Protein AF-A0A8E2F655-F1 (afdb_monomer_lite)

pLDDT: mean 71.71, std 16.57, range [29.45, 93.5]

Structure (mmCIF, N/CA/C/O backbone):
data_AF-A0A8E2F655-F1
#
_entry.id   AF-A0A8E2F655-F1
#
loop_
_atom_site.group_PDB
_atom_site.id
_atom_site.type_symbol
_atom_site.label_atom_id
_atom_site.label_alt_id
_atom_site.label_comp_id
_atom_site.label_asym_id
_atom_site.label_entity_id
_atom_site.label_seq_id
_atom_site.pdbx_PDB_ins_code
_atom_site.Cartn_x
_atom_site.Cartn_y
_atom_site.Cartn_z
_atom_site.occupancy
_atom_site.B_iso_or_equiv
_atom_site.auth_seq_id
_atom_site.auth_comp_id
_atom_site.auth_asym_id
_atom_site.auth_atom_id
_atom_site.pdbx_PDB_model_num
ATOM 1 N N . MET A 1 1 ? 23.409 25.269 -100.253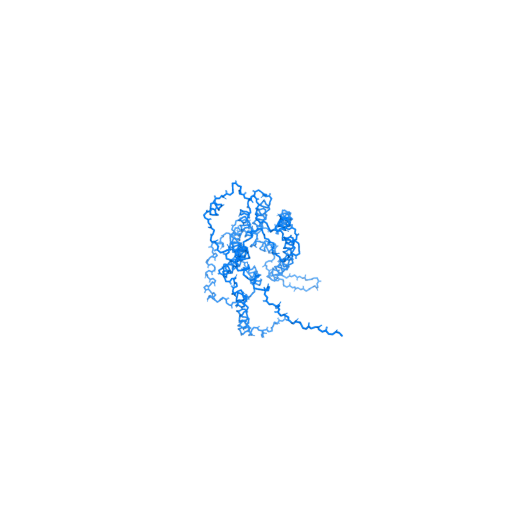 1.00 38.44 1 MET A N 1
ATOM 2 C CA . MET A 1 1 ? 24.777 24.745 -100.029 1.00 38.44 1 MET A CA 1
ATOM 3 C C . MET A 1 1 ? 24.666 23.789 -98.843 1.00 38.44 1 MET A C 1
ATOM 5 O O . MET A 1 1 ? 24.405 24.262 -97.756 1.00 38.44 1 MET A O 1
ATOM 9 N N . SER A 1 2 ? 24.339 22.515 -99.071 1.00 31.09 2 SER A N 1
ATOM 10 C CA . SER A 1 2 ? 25.247 21.378 -99.332 1.00 31.09 2 SER A CA 1
ATOM 11 C C . SER A 1 2 ? 26.011 20.882 -98.090 1.00 31.09 2 SER A C 1
ATOM 13 O O . SER A 1 2 ? 26.877 21.599 -97.607 1.00 31.09 2 SER A O 1
ATOM 15 N N . GLY A 1 3 ? 25.733 19.625 -97.695 1.00 30.03 3 GLY A N 1
ATOM 16 C CA . GLY A 1 3 ? 26.547 18.734 -96.836 1.00 30.03 3 GLY A CA 1
ATOM 17 C C . GLY A 1 3 ? 26.287 18.858 -95.326 1.00 30.03 3 GLY A C 1
ATOM 18 O O . GLY A 1 3 ? 26.209 19.966 -94.827 1.00 30.03 3 GLY A O 1
ATOM 19 N N . GLY A 1 4 ? 26.143 17.818 -94.499 1.00 29.45 4 GLY A N 1
ATOM 20 C CA . GLY A 1 4 ? 26.262 16.366 -94.647 1.00 29.45 4 GLY A CA 1
ATOM 21 C C . GLY A 1 4 ? 26.372 15.724 -93.242 1.00 29.45 4 GLY A C 1
ATOM 22 O O . GLY A 1 4 ? 27.125 16.204 -92.409 1.00 29.45 4 GLY A O 1
ATOM 23 N N . SER A 1 5 ? 25.567 14.685 -93.005 1.00 32.28 5 SER A N 1
ATOM 24 C CA . SER A 1 5 ? 25.545 13.647 -91.945 1.00 32.28 5 SER A CA 1
ATOM 25 C C . SER A 1 5 ? 26.749 13.450 -90.988 1.00 32.28 5 SER A C 1
ATOM 27 O O . SER A 1 5 ? 27.848 13.179 -91.460 1.00 32.28 5 SER A O 1
ATOM 29 N N . SER A 1 6 ? 26.483 13.298 -89.675 1.00 31.14 6 SER A N 1
ATOM 30 C CA . SER A 1 6 ? 26.754 12.036 -88.937 1.00 31.14 6 SER A CA 1
ATOM 31 C C . SER A 1 6 ? 26.013 11.940 -87.585 1.00 31.14 6 SER A C 1
ATOM 33 O O . SER A 1 6 ? 26.054 12.833 -86.745 1.00 31.14 6 SER A O 1
ATOM 35 N N . LEU A 1 7 ? 25.306 10.822 -87.396 1.00 42.97 7 LEU A N 1
ATOM 36 C CA . LEU A 1 7 ? 24.798 10.315 -86.117 1.00 42.97 7 LEU A CA 1
ATOM 37 C C . LEU A 1 7 ? 25.949 9.619 -85.368 1.00 42.97 7 LEU A C 1
ATOM 39 O O . LEU A 1 7 ? 26.691 8.866 -85.997 1.00 42.97 7 LEU A O 1
ATOM 43 N N . ASN A 1 8 ? 26.054 9.782 -84.043 1.00 31.08 8 ASN A N 1
ATOM 44 C CA . ASN A 1 8 ? 26.753 8.814 -83.187 1.00 31.08 8 ASN A CA 1
ATOM 45 C C . ASN A 1 8 ? 26.036 8.664 -81.822 1.00 31.08 8 ASN A C 1
ATOM 47 O O . ASN A 1 8 ? 25.759 9.690 -81.194 1.00 31.08 8 ASN A O 1
ATOM 51 N N . PRO A 1 9 ? 25.718 7.437 -81.356 1.00 44.25 9 PRO A N 1
ATOM 52 C CA . PRO A 1 9 ? 24.969 7.187 -80.128 1.00 44.25 9 PRO A CA 1
ATOM 53 C C . PRO A 1 9 ? 25.886 6.687 -79.002 1.00 44.25 9 PRO A C 1
ATOM 55 O O . PRO A 1 9 ? 26.467 5.619 -79.126 1.00 44.25 9 PRO A O 1
ATOM 58 N N . THR A 1 10 ? 25.980 7.389 -77.870 1.00 35.41 10 THR A N 1
ATOM 59 C CA . THR A 1 10 ? 26.566 6.820 -76.637 1.00 35.41 10 THR A CA 1
ATOM 60 C C . THR A 1 10 ? 26.021 7.533 -75.403 1.00 35.41 10 THR A C 1
ATOM 62 O O . THR A 1 10 ? 26.600 8.505 -74.921 1.00 35.41 10 THR A O 1
ATOM 65 N N . GLY A 1 11 ? 24.903 7.040 -74.882 1.00 38.06 11 GLY A N 1
ATOM 66 C CA . GLY A 1 11 ? 24.361 7.420 -73.582 1.00 38.06 11 GLY A CA 1
ATOM 67 C C . GLY A 1 11 ? 24.069 6.168 -72.771 1.00 38.06 11 GLY A C 1
ATOM 68 O O . GLY A 1 11 ? 22.908 5.867 -72.578 1.00 38.06 11 GLY A O 1
ATOM 69 N N . GLU A 1 12 ? 25.095 5.399 -72.380 1.00 37.34 12 GLU A N 1
ATOM 70 C CA . GLU A 1 12 ? 24.885 4.193 -71.548 1.00 37.34 12 GLU A CA 1
ATOM 71 C C . GLU A 1 12 ? 26.141 3.653 -70.817 1.00 37.34 12 GLU A C 1
ATOM 73 O O . GLU A 1 12 ? 26.132 2.537 -70.315 1.00 37.34 12 GLU A O 1
ATOM 78 N N . ALA A 1 13 ? 27.233 4.425 -70.693 1.00 39.12 13 ALA A N 1
ATOM 79 C CA . ALA A 1 13 ? 28.512 3.930 -70.136 1.00 39.12 13 ALA A CA 1
ATOM 80 C C . ALA A 1 13 ? 29.004 4.631 -68.845 1.00 39.12 13 ALA A C 1
ATOM 82 O O . ALA A 1 13 ? 30.177 4.503 -68.471 1.00 39.12 13 ALA A O 1
ATOM 83 N N . SER A 1 14 ? 28.141 5.383 -68.151 1.00 41.38 14 SER A N 1
ATOM 84 C CA . SER A 1 14 ? 28.496 6.061 -66.888 1.00 41.38 14 SER A CA 1
ATOM 85 C C . SER A 1 14 ? 27.831 5.484 -65.637 1.00 41.38 14 SER A C 1
ATOM 87 O O . SER A 1 14 ? 28.208 5.892 -64.554 1.00 41.38 14 SER A O 1
ATOM 89 N N . HIS A 1 15 ? 26.897 4.531 -65.746 1.00 42.81 15 HIS A N 1
ATOM 90 C CA . HIS A 1 15 ? 26.158 4.011 -64.580 1.00 42.81 15 HIS A CA 1
ATOM 91 C C . HIS A 1 15 ? 26.708 2.687 -64.007 1.00 42.81 15 HIS A C 1
ATOM 93 O O . HIS A 1 15 ? 26.297 2.260 -62.937 1.00 42.81 15 HIS A O 1
ATOM 99 N N . GLY A 1 16 ? 27.659 2.038 -64.695 1.00 39.91 16 GLY A N 1
ATOM 100 C CA . GLY A 1 16 ? 28.282 0.785 -64.235 1.00 39.91 16 GLY A CA 1
ATOM 101 C C . GLY A 1 16 ? 29.488 0.965 -63.303 1.00 39.91 16 GLY A C 1
ATOM 102 O O . GLY A 1 16 ? 29.730 0.116 -62.454 1.00 39.91 16 GLY A O 1
ATOM 103 N N . ARG A 1 17 ? 30.219 2.085 -63.412 1.00 46.81 17 ARG A N 1
ATOM 104 C CA . ARG A 1 17 ? 31.431 2.352 -62.607 1.00 46.81 17 ARG A CA 1
ATOM 105 C C . ARG A 1 17 ? 31.127 2.703 -61.148 1.00 46.81 17 ARG A C 1
ATOM 107 O O . ARG A 1 17 ? 31.926 2.400 -60.270 1.00 46.81 17 ARG A O 1
ATOM 114 N N . ASP A 1 18 ? 29.953 3.268 -60.889 1.00 48.00 18 ASP A N 1
ATOM 115 C CA . ASP A 1 18 ? 29.546 3.684 -59.543 1.00 48.00 18 ASP A CA 1
ATOM 116 C C . ASP A 1 18 ? 29.064 2.490 -58.698 1.00 48.00 18 ASP A C 1
ATOM 118 O O . ASP A 1 18 ? 29.239 2.470 -57.482 1.00 48.00 18 ASP A O 1
ATOM 122 N N . ALA A 1 19 ? 28.513 1.454 -59.343 1.00 46.00 19 ALA A N 1
ATOM 123 C CA . ALA A 1 19 ? 28.115 0.208 -58.687 1.00 46.00 19 ALA A CA 1
ATOM 124 C C . ALA A 1 19 ? 29.329 -0.663 -58.320 1.00 46.00 19 ALA A C 1
ATOM 126 O O . ALA A 1 19 ? 29.340 -1.300 -57.268 1.00 46.00 19 ALA A O 1
ATOM 127 N N . GLU A 1 20 ? 30.373 -0.657 -59.149 1.00 49.09 20 GLU A N 1
ATOM 128 C CA . GLU A 1 20 ? 31.617 -1.393 -58.899 1.00 49.09 20 GLU A CA 1
ATOM 129 C C . GLU A 1 20 ? 32.403 -0.771 -57.729 1.00 49.09 20 GLU A C 1
ATOM 131 O O . GLU A 1 20 ? 32.819 -1.489 -56.821 1.00 49.09 20 GLU A O 1
ATOM 136 N N . ALA A 1 21 ? 32.448 0.567 -57.647 1.00 50.19 21 ALA A N 1
ATOM 137 C CA . ALA A 1 21 ? 33.032 1.293 -56.515 1.00 50.19 21 ALA A CA 1
ATOM 138 C C . ALA A 1 21 ? 32.271 1.071 -55.191 1.00 50.19 21 ALA A C 1
ATOM 140 O O . ALA A 1 21 ? 32.887 0.964 -54.130 1.00 50.19 21 ALA A O 1
ATOM 141 N N . LEU A 1 22 ? 30.938 0.949 -55.235 1.00 48.41 22 LEU A N 1
ATOM 142 C CA . LEU A 1 22 ? 30.138 0.614 -54.050 1.00 48.41 22 LEU A CA 1
ATOM 143 C C . LEU A 1 22 ? 30.359 -0.834 -53.587 1.00 48.41 22 LEU A C 1
ATOM 145 O O . LEU A 1 22 ? 30.282 -1.123 -52.395 1.00 48.41 22 LEU A O 1
ATOM 149 N N . THR A 1 23 ? 30.642 -1.746 -54.519 1.00 50.25 23 THR A N 1
ATOM 150 C CA . THR A 1 23 ? 30.884 -3.162 -54.209 1.00 50.25 23 THR A CA 1
ATOM 151 C C . THR A 1 23 ? 32.270 -3.355 -53.588 1.00 50.25 23 THR A C 1
ATOM 153 O O . THR A 1 23 ? 32.410 -4.122 -52.637 1.00 50.25 23 THR A O 1
ATOM 156 N N . GLU A 1 24 ? 33.265 -2.583 -54.035 1.00 51.12 24 GLU A N 1
ATOM 157 C CA . GLU A 1 24 ? 34.612 -2.560 -53.454 1.00 51.12 24 GLU A CA 1
ATOM 158 C C . GLU A 1 24 ? 34.617 -1.975 -52.026 1.00 51.12 24 GLU A C 1
ATOM 160 O O . GLU A 1 24 ? 35.275 -2.521 -51.140 1.00 51.12 24 GLU A O 1
ATOM 165 N N . GLN A 1 25 ? 33.791 -0.954 -51.747 1.00 45.66 25 GLN A N 1
ATOM 166 C CA . GLN A 1 25 ? 33.623 -0.418 -50.385 1.00 45.66 25 GLN A CA 1
ATOM 167 C C . GLN A 1 25 ? 32.905 -1.378 -49.422 1.00 45.66 25 GLN A C 1
ATOM 169 O O . GLN A 1 25 ? 33.242 -1.428 -48.240 1.00 45.66 25 GLN A O 1
ATOM 174 N N . LEU A 1 26 ? 31.956 -2.184 -49.908 1.00 45.97 26 LEU A N 1
ATOM 175 C CA . LEU A 1 26 ? 31.239 -3.167 -49.081 1.00 45.97 26 LEU A CA 1
ATOM 176 C C . LEU A 1 26 ? 32.063 -4.433 -48.781 1.00 45.97 26 LEU A C 1
ATOM 178 O O . LEU A 1 26 ? 31.696 -5.217 -47.899 1.00 45.97 26 LEU A O 1
ATOM 182 N N . GLN A 1 27 ? 33.165 -4.656 -49.502 1.00 43.34 27 GLN A N 1
ATOM 183 C CA . GLN A 1 27 ? 34.067 -5.788 -49.275 1.00 43.34 27 GLN A CA 1
ATOM 184 C C . GLN A 1 27 ? 35.157 -5.485 -48.236 1.00 43.34 27 GLN A C 1
ATOM 186 O O . GLN A 1 27 ? 35.581 -6.409 -47.539 1.00 43.34 27 GLN A O 1
ATOM 191 N N . ASP A 1 28 ? 35.529 -4.215 -48.055 1.00 39.34 28 ASP A N 1
ATOM 192 C CA . ASP A 1 28 ? 36.491 -3.775 -47.031 1.00 39.34 28 ASP A CA 1
ATOM 193 C C . ASP A 1 28 ? 35.895 -3.820 -45.604 1.00 39.34 28 ASP A C 1
ATOM 195 O O . ASP A 1 28 ? 36.579 -4.107 -44.623 1.00 39.34 28 ASP A O 1
ATOM 199 N N . GLU A 1 29 ? 34.571 -3.676 -45.473 1.00 44.88 29 GLU A N 1
ATOM 200 C CA . GLU A 1 29 ? 33.879 -3.711 -44.173 1.00 44.88 29 GLU A CA 1
ATOM 201 C C . GLU A 1 29 ? 33.707 -5.134 -43.588 1.00 44.88 29 GLU A C 1
ATOM 203 O O . GLU A 1 29 ? 33.276 -5.300 -42.445 1.00 44.88 29 GLU A O 1
ATOM 208 N N . ARG A 1 30 ? 34.059 -6.190 -44.345 1.00 36.66 30 ARG A N 1
ATOM 209 C CA . ARG A 1 30 ? 33.925 -7.605 -43.930 1.00 36.66 30 ARG A CA 1
ATOM 210 C C . ARG A 1 30 ? 35.210 -8.264 -43.416 1.00 36.66 30 ARG A C 1
ATOM 212 O O . ARG A 1 30 ? 35.239 -9.485 -43.237 1.00 36.66 30 ARG A O 1
ATOM 219 N N . VAL A 1 31 ? 36.248 -7.489 -43.112 1.00 41.34 31 VAL A N 1
ATOM 220 C CA . VAL A 1 31 ? 37.464 -8.000 -42.463 1.00 41.34 31 VAL A CA 1
ATOM 221 C C . VAL A 1 31 ? 37.243 -8.103 -40.947 1.00 41.34 31 VAL A C 1
ATOM 223 O O . VAL A 1 31 ? 37.063 -7.106 -40.249 1.00 41.34 31 VAL A O 1
ATOM 226 N N . LEU A 1 32 ? 37.241 -9.339 -40.430 1.00 43.44 32 LEU A N 1
ATOM 227 C CA . LEU A 1 32 ? 37.241 -9.646 -38.992 1.00 43.44 32 LEU A CA 1
ATOM 228 C C . LEU A 1 32 ? 38.353 -8.851 -38.278 1.00 43.44 32 LEU A C 1
ATOM 230 O O . LEU A 1 32 ? 39.467 -8.786 -38.799 1.00 43.44 32 LEU A O 1
ATOM 234 N N . PRO A 1 33 ? 38.101 -8.254 -37.099 1.00 41.56 33 PRO A N 1
ATOM 235 C CA . PRO A 1 33 ? 39.066 -7.361 -36.472 1.00 41.56 33 PRO A CA 1
ATOM 236 C C . PRO A 1 33 ? 40.341 -8.119 -36.071 1.00 41.56 33 PRO A C 1
ATOM 238 O O . PRO A 1 33 ? 40.302 -9.024 -35.240 1.00 41.56 33 PRO A O 1
ATOM 241 N N . THR A 1 34 ? 41.466 -7.717 -36.666 1.00 40.56 34 THR A N 1
ATOM 242 C CA . THR A 1 34 ? 42.837 -8.154 -36.365 1.00 40.56 34 THR A CA 1
ATOM 243 C C . THR A 1 34 ? 43.167 -7.961 -34.881 1.00 40.56 34 THR A C 1
ATOM 245 O O . THR A 1 34 ? 42.684 -7.012 -34.257 1.00 40.56 34 THR A O 1
ATOM 248 N N . GLU A 1 35 ? 44.018 -8.836 -34.328 1.00 42.47 35 GLU A N 1
ATOM 249 C CA . GLU A 1 35 ? 44.359 -8.961 -32.895 1.00 42.47 35 GLU A CA 1
ATOM 250 C C . GLU A 1 35 ? 44.767 -7.659 -32.167 1.00 42.47 35 GLU A C 1
ATOM 252 O O . GLU A 1 35 ? 44.717 -7.574 -30.936 1.00 42.47 35 GLU A O 1
ATOM 257 N N . GLU A 1 36 ? 45.101 -6.603 -32.904 1.00 39.75 36 GLU A N 1
ATOM 258 C CA . GLU A 1 36 ? 45.361 -5.268 -32.366 1.00 39.75 36 GLU A CA 1
ATOM 259 C C . GLU A 1 36 ? 44.109 -4.634 -31.714 1.00 39.75 36 GLU A C 1
ATOM 261 O O . GLU A 1 36 ? 44.211 -3.971 -30.678 1.00 39.75 36 GLU A O 1
ATOM 266 N N . LYS A 1 37 ? 42.899 -4.917 -32.229 1.00 40.59 37 LYS A N 1
ATOM 267 C CA . LYS A 1 37 ? 41.624 -4.443 -31.643 1.00 40.59 37 LYS A CA 1
ATOM 268 C C . LYS A 1 37 ? 41.207 -5.217 -30.386 1.00 40.59 37 LYS A C 1
ATOM 270 O O . LYS A 1 37 ? 40.526 -4.652 -29.530 1.00 40.59 37 LYS A O 1
ATOM 275 N N . THR A 1 38 ? 41.644 -6.465 -30.216 1.00 38.28 38 THR A N 1
ATOM 276 C CA . THR A 1 38 ? 41.417 -7.240 -28.979 1.00 38.28 38 THR A CA 1
ATOM 277 C C . THR A 1 38 ? 42.302 -6.777 -27.827 1.00 38.28 38 THR A C 1
ATOM 279 O O . THR A 1 38 ? 41.871 -6.820 -26.675 1.00 38.28 38 THR A O 1
ATOM 282 N N . SER A 1 39 ? 43.492 -6.236 -28.110 1.00 36.44 39 SER A N 1
ATOM 283 C CA . SER A 1 39 ? 44.369 -5.700 -27.062 1.00 36.44 39 SER A CA 1
ATOM 284 C C . SER A 1 39 ? 43.921 -4.323 -26.543 1.00 36.44 39 SER A C 1
ATOM 286 O O . SER A 1 39 ? 44.263 -3.945 -25.422 1.00 36.44 39 SER A O 1
ATOM 288 N N . ALA A 1 40 ? 43.100 -3.593 -27.309 1.00 38.19 40 ALA A N 1
ATOM 289 C CA . ALA A 1 40 ? 42.445 -2.358 -26.867 1.00 38.19 40 ALA A CA 1
ATOM 290 C C . ALA A 1 40 ? 41.236 -2.607 -25.939 1.00 38.19 40 ALA A C 1
ATOM 292 O O . ALA A 1 40 ? 40.875 -1.732 -25.154 1.00 38.19 40 ALA A O 1
ATOM 293 N N . LEU A 1 41 ? 40.646 -3.809 -25.978 1.00 42.47 41 LEU A N 1
ATOM 294 C CA . LEU A 1 41 ? 39.514 -4.213 -25.130 1.00 42.47 41 LEU A CA 1
ATOM 295 C C . LEU A 1 41 ? 39.919 -4.617 -23.702 1.00 42.47 41 LEU A C 1
ATOM 297 O O . LEU A 1 41 ? 39.053 -4.773 -22.846 1.00 42.47 41 LEU A O 1
ATOM 301 N N . HIS A 1 42 ? 41.221 -4.751 -23.428 1.00 42.12 42 HIS A N 1
ATOM 302 C CA . HIS A 1 42 ? 41.759 -5.120 -22.113 1.00 42.12 42 HIS A CA 1
ATOM 303 C C . HIS A 1 42 ? 42.355 -3.939 -21.329 1.00 42.12 42 HIS A C 1
ATOM 305 O O . HIS A 1 42 ? 43.019 -4.137 -20.312 1.00 42.12 42 HIS A O 1
ATOM 311 N N . LYS A 1 43 ? 42.104 -2.696 -21.759 1.00 39.59 43 LYS A N 1
ATOM 312 C CA . LYS A 1 43 ? 42.277 -1.533 -20.883 1.00 39.59 43 LYS A CA 1
ATOM 313 C C . LYS A 1 43 ? 40.993 -1.334 -20.092 1.00 39.59 43 LYS A C 1
ATOM 315 O O . LYS A 1 43 ? 40.080 -0.647 -20.540 1.00 39.59 43 LYS A O 1
ATOM 320 N N . VAL A 1 44 ? 40.937 -1.937 -18.905 1.00 47.31 44 VAL A N 1
ATOM 321 C CA . VAL A 1 44 ? 40.037 -1.458 -17.851 1.00 47.31 44 VAL A CA 1
ATOM 322 C C . VAL A 1 44 ? 40.431 0.001 -17.603 1.00 47.31 44 VAL A C 1
ATOM 324 O O . VAL A 1 44 ? 41.590 0.247 -17.272 1.00 47.31 44 VAL A O 1
ATOM 327 N N . PRO A 1 45 ? 39.550 0.986 -17.835 1.00 39.81 45 PRO A N 1
ATOM 328 C CA . PRO A 1 45 ? 39.890 2.361 -17.525 1.00 39.81 45 PRO A CA 1
ATOM 329 C C . PRO A 1 45 ? 40.111 2.469 -16.012 1.00 39.81 45 PRO A C 1
ATOM 331 O O . PRO A 1 45 ? 39.215 2.157 -15.230 1.00 39.81 45 PRO A O 1
ATOM 334 N N . ASP A 1 46 ? 41.298 2.931 -15.604 1.00 44.44 46 ASP A N 1
ATOM 335 C CA . ASP A 1 46 ? 41.701 3.155 -14.200 1.00 44.44 46 ASP A CA 1
ATOM 336 C C . ASP A 1 46 ? 40.863 4.234 -13.482 1.00 44.44 46 ASP A C 1
ATOM 338 O O . ASP A 1 46 ? 41.089 4.589 -12.325 1.00 44.44 46 ASP A O 1
ATOM 342 N N . THR A 1 47 ? 39.842 4.750 -14.155 1.00 42.84 47 THR A N 1
ATOM 343 C CA . THR A 1 47 ? 38.766 5.534 -13.580 1.00 42.84 47 THR A CA 1
ATOM 344 C C . THR A 1 47 ? 37.462 4.783 -13.799 1.00 42.84 47 THR A C 1
ATOM 346 O O . THR A 1 47 ? 36.924 4.734 -14.903 1.00 42.84 47 THR A O 1
ATOM 349 N N . ILE A 1 48 ? 36.904 4.236 -12.714 1.00 38.47 48 ILE A N 1
ATOM 350 C CA . ILE A 1 48 ? 35.469 3.940 -12.653 1.00 38.47 48 ILE A CA 1
ATOM 351 C C . ILE A 1 48 ? 34.771 5.217 -13.142 1.00 38.47 48 ILE A C 1
ATOM 353 O O . ILE A 1 48 ? 34.980 6.263 -12.511 1.00 38.47 48 ILE A O 1
ATOM 357 N N . PRO A 1 49 ? 34.008 5.202 -14.253 1.00 38.88 49 PRO A N 1
ATOM 358 C CA . PRO A 1 49 ? 33.304 6.395 -14.679 1.00 38.88 49 PRO A CA 1
ATOM 359 C C . PRO A 1 49 ? 32.380 6.786 -13.528 1.00 38.88 49 PRO A C 1
ATOM 361 O O . PRO A 1 49 ? 31.439 6.072 -13.190 1.00 38.88 49 PRO A O 1
ATOM 364 N N . LYS A 1 50 ? 32.676 7.920 -12.885 1.00 44.84 50 LYS A N 1
ATOM 365 C CA . LYS A 1 50 ? 31.894 8.484 -11.772 1.00 44.84 50 LYS A CA 1
ATOM 366 C C . LYS A 1 50 ? 30.509 8.971 -12.225 1.00 44.84 50 LYS A C 1
ATOM 368 O O . LYS A 1 50 ? 29.819 9.660 -11.481 1.00 44.84 50 LYS A O 1
ATOM 373 N N . THR A 1 51 ? 30.106 8.641 -13.445 1.00 48.06 51 THR A N 1
ATOM 374 C CA . THR A 1 51 ? 28.919 9.153 -14.106 1.00 48.06 51 THR A CA 1
ATOM 375 C C . THR A 1 51 ? 28.335 8.013 -14.927 1.00 48.06 51 THR A C 1
ATOM 377 O O . THR A 1 51 ? 28.988 7.478 -15.821 1.00 48.06 51 THR A O 1
ATOM 380 N N . PHE A 1 52 ? 27.117 7.605 -14.572 1.00 51.00 52 PHE A N 1
ATOM 381 C CA . PHE A 1 52 ? 26.313 6.690 -15.375 1.00 51.00 52 PHE A CA 1
ATOM 382 C C . PHE A 1 52 ? 26.198 7.244 -16.807 1.00 51.00 52 PHE A C 1
ATOM 384 O O . PHE A 1 52 ? 26.156 8.468 -16.957 1.00 51.00 52 PHE A O 1
ATOM 391 N N . PRO A 1 53 ? 26.166 6.398 -17.853 1.00 52.19 53 PRO A N 1
ATOM 392 C CA . PRO A 1 53 ? 25.980 6.867 -19.221 1.00 52.19 53 PRO A CA 1
ATOM 393 C C . PRO A 1 53 ? 24.574 7.465 -19.350 1.00 52.19 53 PRO A C 1
ATOM 395 O O . PRO A 1 53 ? 23.584 6.761 -19.535 1.00 52.19 53 PRO A O 1
ATOM 398 N N . LEU A 1 54 ? 24.494 8.779 -19.172 1.00 60.47 54 LEU A N 1
ATOM 399 C CA . LEU A 1 54 ? 23.287 9.571 -19.358 1.00 60.47 54 LEU A CA 1
ATOM 400 C C . LEU A 1 54 ? 22.980 9.657 -20.859 1.00 60.47 54 LEU A C 1
ATOM 402 O O . LEU A 1 54 ? 23.889 9.579 -21.687 1.00 60.47 54 LEU A O 1
ATOM 406 N N . LEU A 1 55 ? 21.697 9.798 -21.204 1.00 57.97 55 LEU A N 1
ATOM 407 C CA . LEU A 1 55 ? 21.238 9.916 -22.591 1.00 57.97 55 LEU A CA 1
ATOM 408 C C . LEU A 1 55 ? 22.029 11.013 -23.326 1.00 57.97 55 LEU A C 1
ATOM 410 O O . LEU A 1 55 ? 22.123 12.147 -22.850 1.00 57.97 55 LEU A O 1
ATOM 414 N N . ALA A 1 56 ? 22.615 10.672 -24.478 1.00 55.12 56 ALA A N 1
ATOM 415 C CA . ALA A 1 56 ? 23.401 11.609 -25.275 1.00 55.12 56 ALA A CA 1
ATOM 416 C C . ALA A 1 56 ? 22.505 12.769 -25.753 1.00 55.12 56 ALA A C 1
ATOM 418 O O . ALA A 1 56 ? 21.508 12.546 -26.432 1.00 55.12 56 ALA A O 1
ATOM 419 N N . GLY A 1 57 ? 22.843 14.007 -25.372 1.00 59.84 57 GLY A N 1
ATOM 420 C CA . GLY A 1 57 ? 22.033 15.201 -25.662 1.00 59.84 57 GLY A CA 1
ATOM 421 C C . GLY A 1 57 ? 20.914 15.502 -24.651 1.00 59.84 57 GLY A C 1
ATOM 422 O O . GLY A 1 57 ? 20.140 16.433 -24.871 1.00 59.84 57 GLY A O 1
ATOM 423 N N . GLY A 1 58 ? 20.814 14.729 -23.564 1.00 60.00 58 GLY A N 1
ATOM 424 C CA . GLY A 1 58 ? 19.944 15.016 -22.421 1.00 60.00 58 GLY A CA 1
ATOM 425 C C . GLY A 1 58 ? 20.519 16.075 -21.471 1.00 60.00 58 GLY A C 1
ATOM 426 O O . GLY A 1 58 ? 21.637 16.559 -21.642 1.00 60.00 58 GLY A O 1
ATOM 427 N N . ASP A 1 59 ? 19.765 16.412 -20.429 1.00 64.12 59 ASP A N 1
ATOM 428 C CA . ASP A 1 59 ? 20.100 17.460 -19.446 1.00 64.12 59 ASP A CA 1
ATOM 429 C C . ASP A 1 59 ? 21.230 17.097 -18.459 1.00 64.12 59 ASP A C 1
ATOM 431 O O . ASP A 1 59 ? 21.600 17.899 -17.603 1.00 64.12 59 ASP A O 1
ATOM 435 N N . GLY A 1 60 ? 21.769 15.878 -18.538 1.00 63.50 60 GLY A N 1
ATOM 436 C CA . GLY A 1 60 ? 22.768 15.367 -17.598 1.00 63.50 60 GLY A CA 1
ATOM 437 C C . GLY A 1 60 ? 22.209 14.955 -16.224 1.00 63.50 60 GLY A C 1
ATOM 438 O O . GLY A 1 60 ? 22.963 14.465 -15.385 1.00 63.50 60 GLY A O 1
ATOM 439 N N . ALA A 1 61 ? 20.900 15.097 -15.994 1.00 63.00 61 ALA A N 1
ATOM 440 C CA . ALA A 1 61 ? 20.183 14.681 -14.782 1.00 63.00 61 ALA A CA 1
ATOM 441 C C . ALA A 1 61 ? 19.222 13.497 -15.032 1.00 63.00 61 ALA A C 1
ATOM 443 O O . ALA A 1 61 ? 18.507 13.054 -14.125 1.00 63.00 61 ALA A O 1
ATOM 444 N N . GLY A 1 62 ? 19.237 12.959 -16.255 1.00 67.88 62 GLY A N 1
ATOM 445 C CA . GLY A 1 62 ? 18.507 11.765 -16.680 1.00 67.88 62 GLY A CA 1
ATOM 446 C C . GLY A 1 62 ? 17.256 12.052 -17.509 1.00 67.88 62 GLY A C 1
ATOM 447 O O . GLY A 1 62 ? 16.563 11.094 -17.865 1.00 67.88 62 GLY A O 1
ATOM 448 N N . ALA A 1 63 ? 16.983 13.320 -17.842 1.00 73.31 63 ALA A N 1
ATOM 449 C CA . ALA A 1 63 ? 15.938 13.667 -18.793 1.00 73.31 63 ALA A CA 1
ATOM 450 C C . ALA A 1 63 ? 16.434 13.476 -20.241 1.00 73.31 63 ALA A C 1
ATOM 452 O O . ALA A 1 63 ? 17.590 13.793 -20.553 1.00 73.31 63 ALA A O 1
ATOM 453 N N . PRO A 1 64 ? 15.572 12.969 -21.138 1.00 72.75 64 PRO A N 1
ATOM 454 C CA . PRO A 1 64 ? 15.884 12.866 -22.557 1.00 72.75 64 PRO A CA 1
ATOM 455 C C . PRO A 1 64 ? 16.000 14.256 -23.213 1.00 72.75 64 PRO A C 1
ATOM 457 O O . PRO A 1 64 ? 15.518 15.249 -22.653 1.00 72.75 64 PRO A O 1
ATOM 460 N N . PRO A 1 65 ? 16.598 14.353 -24.416 1.00 73.50 65 PRO A N 1
ATOM 461 C CA . PRO A 1 65 ? 16.640 15.600 -25.172 1.00 73.50 65 PRO A CA 1
ATOM 462 C C . PRO A 1 65 ? 15.234 16.193 -25.364 1.00 73.50 65 PRO A C 1
ATOM 464 O O . PRO A 1 65 ? 14.258 15.484 -25.624 1.00 73.50 65 PRO A O 1
ATOM 467 N N . SER A 1 66 ? 15.111 17.515 -25.246 1.00 68.00 66 SER A N 1
ATOM 468 C CA . SER A 1 66 ? 13.814 18.192 -25.365 1.00 68.00 66 SER A CA 1
ATOM 469 C C . SER A 1 66 ? 13.159 17.925 -26.725 1.00 68.00 66 SER A C 1
ATOM 471 O O . SER A 1 66 ? 13.771 18.128 -27.768 1.00 68.00 66 SER A O 1
ATOM 473 N N . GLY A 1 67 ? 11.893 17.498 -26.712 1.00 69.06 67 GLY A N 1
ATOM 474 C CA . GLY A 1 67 ? 11.117 17.220 -27.927 1.00 69.06 67 GLY A CA 1
ATOM 475 C C . GLY A 1 67 ? 11.178 15.773 -28.425 1.00 69.06 67 GLY A C 1
ATOM 476 O O . GLY A 1 67 ? 10.467 15.446 -29.375 1.00 69.06 67 GLY A O 1
ATOM 477 N N . THR A 1 68 ? 11.948 14.887 -27.784 1.00 72.06 68 THR A N 1
ATOM 478 C CA . THR A 1 68 ? 11.954 13.456 -28.123 1.00 72.06 68 THR A CA 1
ATOM 479 C C . THR A 1 68 ? 10.858 12.689 -27.364 1.00 72.06 68 THR A C 1
ATOM 481 O O . THR A 1 68 ? 10.345 13.117 -26.322 1.00 72.06 68 THR A O 1
ATOM 484 N N . GLN A 1 69 ? 10.459 11.533 -27.907 1.00 70.81 69 GLN A N 1
ATOM 485 C CA . GLN A 1 69 ? 9.566 10.576 -27.232 1.00 70.81 69 GLN A CA 1
ATOM 486 C C . GLN A 1 69 ? 10.337 9.488 -26.479 1.00 70.81 69 GLN A C 1
ATOM 488 O O . GLN A 1 69 ? 9.780 8.444 -26.149 1.00 70.81 69 GLN A O 1
ATOM 493 N N . GLU A 1 70 ? 11.616 9.730 -26.200 1.00 69.25 70 GLU A N 1
ATOM 494 C CA . GLU A 1 70 ? 12.421 8.816 -25.404 1.00 69.25 70 GLU A CA 1
ATOM 495 C C . GLU A 1 70 ? 11.950 8.818 -23.945 1.00 69.25 70 GLU A C 1
ATOM 497 O O . GLU A 1 70 ? 11.446 9.814 -23.412 1.00 69.25 70 GLU A O 1
ATOM 502 N N . THR A 1 71 ? 12.088 7.666 -23.300 1.00 69.50 71 THR A N 1
ATOM 503 C CA . THR A 1 71 ? 11.759 7.496 -21.885 1.00 69.50 71 THR A CA 1
ATOM 504 C C . THR A 1 71 ? 12.928 7.990 -21.040 1.00 69.50 71 THR A C 1
ATOM 506 O O . THR A 1 71 ? 14.082 7.712 -21.362 1.00 69.50 71 THR A O 1
ATOM 509 N N . ALA A 1 72 ? 12.640 8.683 -19.934 1.00 66.56 72 ALA A N 1
ATOM 510 C CA . ALA A 1 72 ? 13.663 9.017 -18.948 1.00 66.56 72 ALA A CA 1
ATOM 511 C C . ALA A 1 72 ? 14.351 7.731 -18.455 1.00 66.56 72 ALA A C 1
ATOM 513 O O . ALA A 1 72 ? 13.686 6.733 -18.155 1.00 66.56 72 ALA A O 1
ATOM 514 N N . GLY A 1 73 ? 15.683 7.738 -18.406 1.00 64.06 73 GLY A N 1
ATOM 515 C CA . GLY A 1 73 ? 16.455 6.553 -18.047 1.00 64.06 73 GLY A CA 1
ATOM 516 C C . GLY A 1 73 ? 17.949 6.828 -17.985 1.00 64.06 73 GLY A C 1
ATOM 517 O O . GLY A 1 73 ? 18.557 7.207 -18.977 1.00 64.06 73 GLY A O 1
ATOM 518 N N . ALA A 1 74 ? 18.560 6.585 -16.824 1.00 60.03 74 ALA A N 1
ATOM 519 C CA . ALA A 1 74 ? 20.003 6.769 -16.623 1.00 60.03 74 ALA A CA 1
ATOM 520 C C . ALA A 1 74 ? 20.824 5.471 -16.767 1.00 60.03 74 ALA A C 1
ATOM 522 O O . ALA A 1 74 ? 22.049 5.507 -16.783 1.00 60.03 74 ALA A O 1
ATOM 523 N N . LEU A 1 75 ? 20.162 4.308 -16.826 1.00 64.12 75 LEU A N 1
ATOM 524 C CA . LEU A 1 75 ? 20.824 2.995 -16.792 1.00 64.12 75 LEU A CA 1
ATOM 525 C C . LEU A 1 75 ? 21.057 2.370 -18.174 1.00 64.12 75 LEU A C 1
ATOM 527 O O . LEU A 1 75 ? 21.824 1.416 -18.268 1.00 64.12 75 LEU A O 1
ATOM 531 N N . GLY A 1 76 ? 20.384 2.840 -19.231 1.00 66.38 76 GLY A N 1
ATOM 532 C CA . GLY A 1 76 ? 20.554 2.321 -20.599 1.00 66.38 76 GLY A CA 1
ATOM 533 C C . GLY A 1 76 ? 20.229 0.827 -20.793 1.00 66.38 76 GLY A C 1
ATOM 534 O O . GLY A 1 76 ? 20.564 0.255 -21.821 1.00 66.38 76 GLY A O 1
ATOM 535 N N . LYS A 1 77 ? 19.589 0.166 -19.815 1.00 69.44 77 LYS A N 1
ATOM 536 C CA . LYS A 1 77 ? 19.318 -1.289 -19.810 1.00 69.44 77 LYS A CA 1
ATOM 537 C C . LYS A 1 77 ? 18.029 -1.707 -20.539 1.00 69.44 77 LYS A C 1
ATOM 539 O O . LYS A 1 77 ? 17.700 -2.889 -20.559 1.00 69.44 77 LYS A O 1
ATOM 544 N N . GLY A 1 78 ? 17.307 -0.757 -21.130 1.00 73.94 78 GLY A N 1
ATOM 545 C CA . GLY A 1 78 ? 16.058 -1.007 -21.853 1.00 73.94 78 GLY A CA 1
ATOM 546 C C . GLY A 1 78 ? 14.838 -1.272 -20.958 1.00 73.94 78 GLY A C 1
ATOM 547 O O . GLY A 1 78 ? 14.935 -1.402 -19.735 1.00 73.94 78 GLY A O 1
ATOM 548 N N . LEU A 1 79 ? 13.662 -1.341 -21.593 1.00 76.00 79 LEU A N 1
ATOM 549 C CA . LEU A 1 79 ? 12.361 -1.426 -20.916 1.00 76.00 79 LEU A CA 1
ATOM 550 C C . LEU A 1 79 ? 12.144 -2.765 -20.198 1.00 76.00 79 LEU A C 1
ATOM 552 O O . LEU A 1 79 ? 11.602 -2.786 -19.098 1.00 76.00 79 LEU A O 1
ATOM 556 N N . GLN A 1 80 ? 12.590 -3.877 -20.789 1.00 75.81 80 GLN A N 1
ATOM 557 C CA . GLN A 1 80 ? 12.390 -5.213 -20.218 1.00 75.81 80 GLN A CA 1
ATOM 558 C C . GLN A 1 80 ? 13.105 -5.368 -18.867 1.00 75.81 80 GLN A C 1
ATOM 560 O O . GLN A 1 80 ? 12.515 -5.855 -17.903 1.00 75.81 80 GLN A O 1
ATOM 565 N N . PHE A 1 81 ? 14.351 -4.893 -18.775 1.00 77.50 81 PHE A N 1
ATOM 566 C CA . PHE A 1 81 ? 15.118 -4.894 -17.530 1.00 77.50 81 PHE A CA 1
ATOM 567 C C . PHE A 1 81 ? 14.497 -3.956 -16.489 1.00 77.50 81 PHE A C 1
ATOM 569 O O . PHE A 1 81 ? 14.321 -4.352 -15.339 1.00 77.50 81 PHE A O 1
ATOM 576 N N . ALA A 1 82 ? 14.107 -2.740 -16.888 1.00 78.50 82 ALA A N 1
ATOM 577 C CA . ALA A 1 82 ? 13.442 -1.793 -15.991 1.00 78.50 82 ALA A CA 1
ATOM 578 C C . ALA A 1 82 ? 12.129 -2.365 -15.425 1.00 78.50 82 ALA A C 1
ATOM 580 O O . ALA A 1 82 ? 11.898 -2.303 -14.218 1.00 78.50 82 ALA A O 1
ATOM 581 N N . ASN A 1 83 ? 11.309 -2.997 -16.271 1.00 82.38 83 ASN A N 1
ATOM 582 C CA . ASN A 1 83 ? 10.060 -3.633 -15.859 1.00 82.38 83 ASN A CA 1
ATOM 583 C C . ASN A 1 83 ? 10.301 -4.812 -14.901 1.00 82.38 83 ASN A C 1
ATOM 585 O O . ASN A 1 83 ? 9.630 -4.915 -13.875 1.00 82.38 83 ASN A O 1
ATOM 589 N N . ALA A 1 84 ? 11.294 -5.664 -15.180 1.00 82.75 84 ALA A N 1
ATOM 590 C CA . ALA A 1 84 ? 11.665 -6.760 -14.285 1.00 82.75 84 ALA A CA 1
ATOM 591 C C . ALA A 1 84 ? 12.075 -6.251 -12.891 1.00 82.75 84 ALA A C 1
ATOM 593 O O . ALA A 1 84 ? 11.655 -6.813 -11.879 1.00 82.75 84 ALA A O 1
ATOM 594 N N . PHE A 1 85 ? 12.840 -5.155 -12.826 1.00 81.56 85 PHE A N 1
ATOM 595 C CA . PHE A 1 85 ? 13.210 -4.515 -11.561 1.00 81.56 85 PHE A CA 1
ATOM 596 C C . PHE A 1 85 ? 11.998 -3.946 -10.821 1.00 81.56 85 PHE A C 1
ATOM 598 O O . PHE A 1 85 ? 11.867 -4.176 -9.621 1.00 81.56 85 PHE A O 1
ATOM 605 N N . VAL A 1 86 ? 11.082 -3.264 -11.516 1.00 81.12 86 VAL A N 1
ATOM 606 C CA . VAL A 1 86 ? 9.836 -2.762 -10.909 1.00 81.12 86 VAL A CA 1
ATOM 607 C C . VAL A 1 86 ? 9.013 -3.910 -10.321 1.00 81.12 86 VAL A C 1
ATOM 609 O O . VAL A 1 86 ? 8.563 -3.813 -9.182 1.00 81.12 86 VAL A O 1
ATOM 612 N N . LEU A 1 87 ? 8.858 -5.019 -11.049 1.00 85.56 87 LEU A N 1
ATOM 613 C CA . LEU A 1 87 ? 8.112 -6.191 -10.581 1.00 85.56 87 LEU A CA 1
ATOM 614 C C . LEU A 1 87 ? 8.796 -6.894 -9.402 1.00 85.56 87 LEU A C 1
ATOM 616 O O . LEU A 1 87 ? 8.120 -7.295 -8.451 1.00 85.56 87 LEU A O 1
ATOM 620 N N . LEU A 1 88 ? 10.127 -6.998 -9.422 1.00 84.12 88 LEU A N 1
ATOM 621 C CA . LEU A 1 88 ? 10.908 -7.524 -8.303 1.00 84.12 88 LEU A CA 1
ATOM 622 C C . LEU A 1 88 ? 10.741 -6.651 -7.052 1.00 84.12 88 LEU A C 1
ATOM 624 O O . LEU A 1 88 ? 10.482 -7.165 -5.962 1.00 84.12 88 LEU A O 1
ATOM 628 N N . PHE A 1 89 ? 10.843 -5.330 -7.198 1.00 78.88 89 PHE A N 1
ATOM 629 C CA . PHE A 1 89 ? 10.633 -4.410 -6.085 1.00 78.88 89 PHE A CA 1
ATOM 630 C C . PHE A 1 89 ? 9.192 -4.461 -5.575 1.00 78.88 89 PHE A C 1
ATOM 632 O O . PHE A 1 89 ? 8.972 -4.505 -4.365 1.00 78.88 89 PHE A O 1
ATOM 639 N N . GLN A 1 90 ? 8.212 -4.543 -6.472 1.00 82.62 90 GLN A N 1
ATOM 640 C CA . GLN A 1 90 ? 6.807 -4.695 -6.112 1.00 82.62 90 GLN A CA 1
ATOM 641 C C . GLN A 1 90 ? 6.557 -5.990 -5.324 1.00 82.62 90 GLN A C 1
ATOM 643 O O . GLN A 1 90 ? 5.830 -5.961 -4.328 1.00 82.62 90 GLN A O 1
ATOM 648 N N . PHE A 1 91 ? 7.185 -7.105 -5.715 1.00 84.88 91 PHE A N 1
ATOM 649 C CA . PHE A 1 91 ? 7.136 -8.361 -4.964 1.00 84.88 91 PHE A CA 1
ATOM 650 C C . PHE A 1 91 ? 7.649 -8.167 -3.533 1.00 84.88 91 PHE A C 1
ATOM 652 O O . PHE A 1 91 ? 6.935 -8.462 -2.573 1.00 84.88 91 PHE A O 1
ATOM 659 N N . LEU A 1 92 ? 8.844 -7.595 -3.378 1.00 81.19 92 LEU A N 1
ATOM 660 C CA . LEU A 1 92 ? 9.466 -7.381 -2.071 1.00 81.19 92 LEU A CA 1
ATOM 661 C C . LEU A 1 92 ? 8.633 -6.430 -1.187 1.00 81.19 92 LEU A C 1
ATOM 663 O O . LEU A 1 92 ? 8.365 -6.754 -0.028 1.00 81.19 92 LEU A O 1
ATOM 667 N N . VAL A 1 93 ? 8.119 -5.323 -1.740 1.00 78.75 93 VAL A N 1
ATOM 668 C CA . VAL A 1 93 ? 7.223 -4.381 -1.030 1.00 78.75 93 VAL A CA 1
ATOM 669 C C . VAL A 1 93 ? 5.901 -5.026 -0.615 1.00 78.75 93 VAL A C 1
ATOM 671 O O . VAL A 1 93 ? 5.271 -4.544 0.321 1.00 78.75 93 VAL A O 1
ATOM 674 N N . CYS A 1 94 ? 5.450 -6.090 -1.278 1.00 83.94 94 CYS A N 1
ATOM 675 C CA . CYS A 1 94 ? 4.222 -6.797 -0.909 1.00 83.94 94 CYS A CA 1
ATOM 676 C C . CYS A 1 94 ? 4.453 -7.936 0.103 1.00 83.94 94 CYS A C 1
ATOM 678 O O . CYS A 1 94 ? 3.504 -8.345 0.768 1.00 83.94 94 CYS A O 1
ATOM 680 N N . VAL A 1 95 ? 5.695 -8.407 0.280 1.00 84.81 95 VAL A N 1
ATOM 681 C CA . VAL A 1 95 ? 6.056 -9.423 1.292 1.00 84.81 95 VAL A CA 1
ATOM 682 C C . VAL A 1 95 ? 6.357 -8.794 2.656 1.00 84.81 95 VAL A C 1
ATOM 684 O O . VAL A 1 95 ? 5.850 -9.257 3.679 1.00 84.81 95 VAL A O 1
ATOM 687 N N . VAL A 1 96 ? 7.135 -7.708 2.686 1.00 84.31 96 VAL A N 1
ATOM 688 C CA . VAL A 1 96 ? 7.515 -7.005 3.929 1.00 84.31 96 VAL A CA 1
ATOM 689 C C . VAL A 1 96 ? 6.315 -6.553 4.794 1.00 84.31 96 VAL A C 1
ATOM 691 O O . VAL A 1 96 ? 6.430 -6.616 6.021 1.00 84.31 96 VAL A O 1
ATOM 694 N N . PRO A 1 97 ? 5.142 -6.170 4.243 1.00 87.38 97 PRO A N 1
ATOM 695 C CA . PRO A 1 97 ? 3.938 -5.890 5.013 1.00 87.38 97 PRO A CA 1
ATOM 696 C C . PRO A 1 97 ? 3.554 -6.952 6.028 1.00 87.38 97 PRO A C 1
ATOM 698 O O . PRO A 1 97 ? 3.042 -6.585 7.079 1.00 87.38 97 PRO A O 1
ATOM 701 N N . ILE A 1 98 ? 3.831 -8.238 5.777 1.00 85.38 98 ILE A N 1
ATOM 702 C CA . ILE A 1 98 ? 3.555 -9.315 6.747 1.00 85.38 98 ILE A CA 1
ATOM 703 C C . ILE A 1 98 ? 4.279 -9.034 8.060 1.00 85.38 98 ILE A C 1
ATOM 705 O O . ILE A 1 98 ? 3.680 -9.097 9.134 1.00 85.38 98 ILE A O 1
ATOM 709 N N . PHE A 1 99 ? 5.551 -8.652 7.966 1.00 85.44 99 PHE A N 1
ATOM 710 C CA . PHE A 1 99 ? 6.335 -8.263 9.126 1.00 85.44 99 PHE A CA 1
ATOM 711 C C . PHE A 1 99 ? 5.828 -6.954 9.741 1.00 85.44 99 PHE A C 1
ATOM 713 O O . PHE A 1 99 ? 5.719 -6.863 10.959 1.00 85.44 99 PHE A O 1
ATOM 720 N N . GLY A 1 100 ? 5.472 -5.957 8.926 1.00 85.56 100 GLY A N 1
ATOM 721 C CA . GLY A 1 100 ? 4.964 -4.673 9.418 1.00 85.56 100 GLY A CA 1
ATOM 722 C C . GLY A 1 100 ? 3.632 -4.768 10.161 1.00 85.56 100 GLY A C 1
ATOM 723 O O . GLY A 1 100 ? 3.470 -4.129 11.202 1.00 85.56 100 GLY A O 1
ATOM 724 N N . GLY A 1 101 ? 2.701 -5.580 9.662 1.00 86.19 101 GLY A N 1
ATOM 725 C CA . GLY A 1 101 ? 1.433 -5.877 10.326 1.00 86.19 101 GLY A CA 1
ATOM 726 C C . GLY A 1 101 ? 1.651 -6.674 11.609 1.00 86.19 101 GLY A C 1
ATOM 727 O O . GLY A 1 101 ? 1.166 -6.280 12.665 1.00 86.19 101 GLY A O 1
ATOM 728 N N . TRP A 1 102 ? 2.481 -7.722 11.551 1.00 85.88 102 TRP A N 1
ATOM 729 C CA . TRP A 1 102 ? 2.865 -8.490 12.739 1.00 85.88 102 TRP A CA 1
ATOM 730 C C . TRP A 1 102 ? 3.513 -7.614 13.818 1.00 85.88 102 TRP A C 1
ATOM 732 O O . TRP A 1 102 ? 3.166 -7.722 14.989 1.00 85.88 102 TRP A O 1
ATOM 742 N N . LEU A 1 103 ? 4.433 -6.723 13.449 1.00 85.50 103 LEU A N 1
ATOM 743 C CA . LEU A 1 103 ? 5.142 -5.859 14.393 1.00 85.50 103 LEU A CA 1
ATOM 744 C C . LEU A 1 103 ? 4.196 -4.868 15.094 1.00 85.50 103 LEU A C 1
ATOM 746 O O . LEU A 1 103 ? 4.368 -4.583 16.287 1.00 85.50 103 LEU A O 1
ATOM 750 N N . ALA A 1 104 ? 3.202 -4.355 14.366 1.00 86.25 104 ALA A N 1
ATOM 751 C CA . ALA A 1 104 ? 2.183 -3.470 14.917 1.00 86.25 104 ALA A CA 1
ATOM 752 C C . ALA A 1 104 ? 1.266 -4.211 15.892 1.00 86.25 104 ALA A C 1
ATOM 754 O O . ALA A 1 104 ? 1.105 -3.751 17.022 1.00 86.25 104 ALA A O 1
ATOM 755 N N . ASP A 1 105 ? 0.764 -5.373 15.486 1.00 84.69 105 ASP A N 1
ATOM 756 C CA . ASP A 1 105 ? -0.182 -6.176 16.263 1.00 84.69 105 ASP A CA 1
ATOM 757 C C . ASP A 1 105 ? 0.486 -6.828 17.492 1.00 84.69 105 ASP A C 1
ATOM 759 O O . ASP A 1 105 ? -0.123 -6.960 18.553 1.00 84.69 105 ASP A O 1
ATOM 763 N N . ALA A 1 106 ? 1.768 -7.205 17.390 1.00 80.75 106 ALA A N 1
ATOM 764 C CA . ALA A 1 106 ? 2.471 -7.951 18.435 1.00 80.75 106 ALA A CA 1
ATOM 765 C C . ALA A 1 106 ? 3.132 -7.079 19.511 1.00 80.75 106 ALA A C 1
ATOM 767 O O . ALA A 1 106 ? 3.257 -7.528 20.653 1.00 80.75 106 ALA A O 1
ATOM 768 N N . ARG A 1 107 ? 3.682 -5.905 19.151 1.00 81.38 107 ARG A N 1
ATOM 769 C CA . ARG A 1 107 ? 4.639 -5.197 20.033 1.00 81.38 107 ARG A CA 1
ATOM 770 C C . ARG A 1 107 ? 4.512 -3.680 20.096 1.00 81.38 107 ARG A C 1
ATOM 772 O O . ARG A 1 107 ? 4.704 -3.120 21.173 1.00 81.38 107 ARG A O 1
ATOM 779 N N . LEU A 1 108 ? 4.270 -2.998 18.976 1.00 81.06 108 LEU A N 1
ATOM 780 C CA . LEU A 1 108 ? 4.445 -1.537 18.911 1.00 81.06 108 LEU A CA 1
ATOM 781 C C . LEU A 1 108 ? 3.138 -0.742 18.787 1.00 81.06 108 LEU A C 1
ATOM 783 O O . LEU A 1 108 ? 3.092 0.410 19.227 1.00 81.06 108 LEU A O 1
ATOM 787 N N . GLY A 1 109 ? 2.083 -1.340 18.237 1.00 84.81 109 GLY A N 1
ATOM 788 C CA . GLY A 1 109 ? 0.853 -0.652 17.859 1.00 84.81 109 GLY A CA 1
ATOM 789 C C . GLY A 1 109 ? 0.992 0.084 16.523 1.00 84.81 109 GLY A C 1
ATOM 790 O O . GLY A 1 109 ? 2.077 0.545 16.150 1.00 84.81 109 GLY A O 1
ATOM 791 N N . HIS A 1 110 ? -0.122 0.223 15.802 1.00 86.12 110 HIS A N 1
ATOM 792 C CA . HIS A 1 110 ? -0.138 0.724 14.422 1.00 86.12 110 HIS A CA 1
ATOM 793 C C . HIS A 1 110 ? 0.502 2.104 14.257 1.00 86.12 110 HIS A C 1
ATOM 795 O O . HIS A 1 110 ? 1.343 2.291 13.380 1.00 86.12 110 HIS A O 1
ATOM 801 N N . TYR A 1 111 ? 0.170 3.057 15.134 1.00 87.12 111 TYR A N 1
ATOM 802 C CA . TYR A 1 111 ? 0.713 4.413 15.046 1.00 87.12 111 TYR A CA 1
ATOM 803 C C . TYR A 1 111 ? 2.245 4.448 15.151 1.00 87.12 111 TYR A C 1
ATOM 805 O O . TYR A 1 111 ? 2.896 5.119 14.352 1.00 87.12 111 TYR A O 1
ATOM 813 N N . LYS A 1 112 ? 2.841 3.717 16.106 1.00 85.62 112 LYS A N 1
ATOM 814 C CA . LYS A 1 112 ? 4.300 3.734 16.296 1.00 85.62 112 LYS A CA 1
ATOM 815 C C . LYS A 1 112 ? 5.018 3.102 15.109 1.00 85.62 112 LYS A C 1
ATOM 817 O O . LYS A 1 112 ? 6.027 3.641 14.673 1.00 85.62 112 LYS A O 1
ATOM 822 N N . VAL A 1 113 ? 4.486 2.010 14.555 1.00 87.88 113 VAL A N 1
ATOM 823 C CA . VAL A 1 113 ? 5.060 1.376 13.356 1.00 87.88 113 VAL A CA 1
ATOM 824 C C . VAL A 1 113 ? 5.003 2.312 12.148 1.00 87.88 113 VAL A C 1
ATOM 826 O O . VAL A 1 113 ? 6.000 2.443 11.441 1.00 87.88 113 VAL A O 1
ATOM 829 N N . VAL A 1 114 ? 3.885 3.020 11.956 1.00 87.88 114 VAL A N 1
ATOM 830 C CA . VAL A 1 114 ? 3.747 4.048 10.912 1.00 87.88 114 VAL A CA 1
ATOM 831 C C . VAL A 1 114 ? 4.753 5.182 11.123 1.00 87.88 114 VAL A C 1
ATOM 833 O O . VAL A 1 114 ? 5.476 5.536 10.194 1.00 87.88 114 VAL A O 1
ATOM 836 N N . ALA A 1 115 ? 4.850 5.719 12.340 1.00 87.19 115 ALA A N 1
ATOM 837 C CA . ALA A 1 115 ? 5.768 6.806 12.667 1.00 87.19 115 ALA A CA 1
ATOM 838 C C . ALA A 1 115 ? 7.243 6.412 12.483 1.00 87.19 115 ALA A C 1
ATOM 840 O O . ALA A 1 115 ? 7.996 7.173 11.877 1.00 87.19 115 ALA A O 1
ATOM 841 N N . TYR A 1 116 ? 7.653 5.224 12.942 1.00 85.50 116 TYR A N 1
ATOM 842 C CA . TYR A 1 116 ? 9.008 4.721 12.710 1.00 85.50 116 TYR A CA 1
ATOM 843 C C . TYR A 1 116 ? 9.273 4.501 11.220 1.00 85.50 116 TYR A C 1
ATOM 845 O O . TYR A 1 116 ? 10.307 4.945 10.729 1.00 85.50 116 TYR A O 1
ATOM 853 N N . GLY A 1 117 ? 8.335 3.894 10.485 1.00 81.75 117 GLY A N 1
ATOM 854 C CA . GLY A 1 117 ? 8.468 3.681 9.042 1.00 81.75 117 GLY A CA 1
ATOM 855 C C . GLY A 1 117 ? 8.695 4.986 8.276 1.00 81.75 117 GLY A C 1
ATOM 856 O O . GLY A 1 117 ? 9.640 5.085 7.496 1.00 81.75 117 GLY A O 1
ATOM 857 N N . VAL A 1 118 ? 7.887 6.014 8.553 1.00 83.38 118 VAL A N 1
ATOM 858 C CA . VAL A 1 118 ? 8.032 7.339 7.926 1.00 83.38 118 VAL A CA 1
ATOM 859 C C . VAL A 1 118 ? 9.333 8.021 8.351 1.00 83.38 118 VAL A C 1
ATOM 861 O O . VAL A 1 118 ? 10.010 8.601 7.506 1.00 83.38 118 VAL A O 1
ATOM 864 N N . TRP A 1 119 ? 9.716 7.940 9.627 1.00 83.75 119 TRP A N 1
ATOM 865 C CA . TRP A 1 119 ? 10.956 8.545 10.117 1.00 83.75 119 TRP A CA 1
ATOM 866 C C . TRP A 1 119 ? 12.202 7.935 9.462 1.00 83.75 119 TRP A C 1
ATOM 868 O O . TRP A 1 119 ? 13.049 8.673 8.965 1.00 83.75 119 TRP A O 1
ATOM 878 N N . PHE A 1 120 ? 12.291 6.605 9.369 1.00 78.50 120 PHE A N 1
ATOM 879 C CA . PHE A 1 120 ? 13.415 5.950 8.695 1.00 78.50 120 PHE A CA 1
ATOM 880 C C . PHE A 1 120 ? 13.472 6.282 7.194 1.00 78.50 120 PHE A C 1
ATOM 882 O O . PHE A 1 120 ? 14.565 6.471 6.665 1.00 78.50 120 PHE A O 1
ATOM 889 N N . LEU A 1 121 ? 12.318 6.412 6.519 1.00 75.31 121 LEU A N 1
ATOM 890 C CA . LEU A 1 121 ? 12.263 6.842 5.112 1.00 75.31 121 LEU A CA 1
ATOM 891 C C . LEU A 1 121 ? 12.832 8.251 4.919 1.00 75.31 121 LEU A C 1
ATOM 893 O O . LEU A 1 121 ? 13.498 8.511 3.923 1.00 75.31 121 LEU A O 1
ATOM 897 N N . HIS A 1 122 ? 12.596 9.153 5.873 1.00 77.75 122 HIS A N 1
ATOM 898 C CA . HIS A 1 122 ? 13.168 10.497 5.823 1.00 77.75 122 HIS A CA 1
ATOM 899 C C . HIS A 1 122 ? 14.662 10.500 6.010 1.00 77.75 122 HIS A C 1
ATOM 901 O O . HIS A 1 122 ? 15.364 11.141 5.239 1.00 77.75 122 HIS A O 1
ATOM 907 N N . VAL A 1 123 ? 15.139 9.823 7.052 1.00 76.50 123 VAL A N 1
ATOM 908 C CA . VAL A 1 123 ? 16.568 9.792 7.360 1.00 76.50 123 VAL A CA 1
ATOM 909 C C . VAL A 1 123 ? 17.332 9.245 6.150 1.00 76.50 123 VAL A C 1
ATOM 911 O O . VAL A 1 123 ? 18.233 9.914 5.655 1.00 76.50 123 VAL A O 1
ATOM 914 N N . GLY A 1 124 ? 16.857 8.137 5.566 1.00 72.00 124 GLY A N 1
ATOM 915 C CA . GLY A 1 124 ? 17.451 7.561 4.355 1.00 72.00 124 GLY A CA 1
ATOM 916 C C . GLY A 1 124 ? 17.332 8.424 3.089 1.00 72.00 124 GLY A C 1
ATOM 917 O O . GLY A 1 124 ? 18.048 8.181 2.121 1.00 72.00 124 GLY A O 1
ATOM 918 N N . PHE A 1 125 ? 16.454 9.431 3.061 1.00 70.62 125 PHE A N 1
ATOM 919 C CA . PHE A 1 125 ? 16.379 10.394 1.958 1.00 70.62 125 PHE A CA 1
ATOM 920 C C . PHE A 1 125 ? 17.477 11.467 2.049 1.00 70.62 125 PHE A C 1
ATOM 922 O O . PHE A 1 125 ? 18.016 11.883 1.026 1.00 70.62 125 PHE A O 1
ATOM 929 N N . TRP A 1 126 ? 17.811 11.913 3.265 1.00 68.69 126 TRP A N 1
ATOM 930 C CA . TRP A 1 126 ? 18.788 12.985 3.507 1.00 68.69 126 TRP A CA 1
ATOM 931 C C . TRP A 1 126 ? 20.234 12.492 3.629 1.00 68.69 126 TRP A C 1
ATOM 933 O O . TRP A 1 126 ? 21.161 13.298 3.529 1.00 68.69 126 TRP A O 1
ATOM 943 N N . ASP A 1 127 ? 20.437 11.181 3.755 1.00 67.12 127 ASP A N 1
ATOM 944 C CA . ASP A 1 127 ? 21.740 10.534 3.597 1.00 67.12 127 ASP A CA 1
ATOM 945 C C . ASP A 1 127 ? 22.182 10.560 2.116 1.00 67.12 127 ASP A C 1
ATOM 947 O O . ASP A 1 127 ? 22.166 9.561 1.400 1.00 67.12 127 ASP A O 1
ATOM 951 N N . TRP A 1 128 ? 22.608 11.735 1.640 1.00 55.75 128 TRP A N 1
ATOM 952 C CA . TRP A 1 128 ? 23.053 12.003 0.258 1.00 55.75 128 TRP A CA 1
ATOM 953 C C . TRP A 1 128 ? 24.265 11.154 -0.193 1.00 55.75 128 TRP A C 1
ATOM 955 O O . TRP A 1 128 ? 24.601 11.103 -1.374 1.00 55.75 128 TRP A O 1
ATOM 965 N N . GLN A 1 129 ? 24.958 10.491 0.734 1.00 52.34 129 GLN A N 1
ATOM 966 C CA . GLN A 1 129 ? 26.263 9.863 0.494 1.00 52.34 129 GLN A CA 1
ATOM 967 C C . GLN A 1 129 ? 26.205 8.357 0.202 1.00 52.34 129 GLN A C 1
ATOM 969 O O . GLN A 1 129 ? 27.250 7.760 -0.057 1.00 52.34 129 GLN A O 1
ATOM 974 N N . PHE A 1 130 ? 25.026 7.728 0.199 1.00 48.19 130 PHE A N 1
ATOM 975 C CA . PHE A 1 130 ? 24.921 6.278 0.035 1.00 48.19 130 PHE A CA 1
ATOM 976 C C . PHE A 1 130 ? 24.313 5.862 -1.308 1.00 48.19 130 PHE A C 1
ATOM 978 O O . PHE A 1 130 ? 23.194 6.210 -1.665 1.00 48.19 130 PHE A O 1
ATOM 985 N N . LEU A 1 131 ? 25.115 5.090 -2.042 1.00 46.59 131 LEU A N 1
ATOM 986 C CA . LEU A 1 131 ? 24.876 4.479 -3.347 1.00 46.59 131 LEU A CA 1
ATOM 987 C C . LEU A 1 131 ? 23.406 4.118 -3.624 1.00 46.59 131 LEU A C 1
ATOM 989 O O . LEU A 1 131 ? 22.758 3.419 -2.843 1.00 46.59 131 LEU A O 1
ATOM 993 N N . PHE A 1 132 ? 22.972 4.465 -4.840 1.00 52.12 132 PHE A N 1
ATOM 994 C CA . PHE A 1 132 ? 21.686 4.162 -5.488 1.00 52.12 132 PHE A CA 1
ATOM 995 C C . PHE A 1 132 ? 21.175 2.714 -5.301 1.00 52.12 132 PHE A C 1
ATOM 997 O O . PHE A 1 132 ? 19.991 2.463 -5.483 1.00 52.12 132 PHE A O 1
ATOM 1004 N N . PHE A 1 133 ? 22.041 1.757 -4.940 1.00 47.44 133 PHE A N 1
ATOM 1005 C CA . PHE A 1 133 ? 21.698 0.352 -4.682 1.00 47.44 133 PHE A CA 1
ATOM 1006 C C . PHE A 1 133 ? 21.299 0.050 -3.223 1.00 47.44 133 PHE A C 1
ATOM 1008 O O . PHE A 1 133 ? 20.449 -0.811 -3.000 1.00 47.44 133 PHE A O 1
ATOM 1015 N N . GLN A 1 134 ? 21.859 0.748 -2.222 1.00 42.97 134 GLN A N 1
ATOM 1016 C CA . GLN A 1 134 ? 21.498 0.530 -0.809 1.00 42.97 134 GLN A CA 1
ATOM 1017 C C . GLN A 1 134 ? 20.215 1.278 -0.411 1.00 42.97 134 GLN A C 1
ATOM 1019 O O . GLN A 1 134 ? 19.432 0.769 0.394 1.00 42.97 134 GLN A O 1
ATOM 1024 N N . GLN A 1 135 ? 19.945 2.421 -1.049 1.00 53.56 135 GLN A N 1
ATOM 1025 C CA . GLN A 1 135 ? 18.718 3.199 -0.845 1.00 53.56 135 GLN A CA 1
ATOM 1026 C C . GLN A 1 135 ? 17.457 2.407 -1.251 1.00 53.56 135 GLN A C 1
ATOM 1028 O O . GLN A 1 135 ? 16.416 2.507 -0.604 1.00 53.56 135 GLN A O 1
ATOM 1033 N N . GLN A 1 136 ? 17.565 1.516 -2.245 1.00 54.62 136 GLN A N 1
ATOM 1034 C CA . GLN A 1 136 ? 16.461 0.650 -2.687 1.00 54.62 136 GLN A CA 1
ATOM 1035 C C . GLN A 1 136 ? 16.071 -0.389 -1.619 1.00 54.62 136 GLN A C 1
ATOM 1037 O O . GLN A 1 136 ? 14.887 -0.625 -1.388 1.00 54.62 136 GLN A O 1
ATOM 1042 N N . MET A 1 137 ? 17.044 -0.966 -0.901 1.00 46.72 137 MET A N 1
ATOM 1043 C CA . MET A 1 137 ? 16.784 -1.934 0.180 1.00 46.72 137 MET A CA 1
ATOM 1044 C C . MET A 1 137 ? 16.120 -1.281 1.403 1.00 46.72 137 MET A C 1
ATOM 1046 O O . MET A 1 137 ? 15.258 -1.886 2.048 1.00 46.72 137 MET A O 1
ATOM 1050 N N . GLN A 1 138 ? 16.456 -0.024 1.697 1.00 50.94 138 GLN A N 1
ATOM 1051 C CA . GLN A 1 138 ? 15.780 0.760 2.735 1.00 50.94 138 GLN A CA 1
ATOM 1052 C C . GLN A 1 138 ? 14.334 1.096 2.330 1.00 50.94 138 GLN A C 1
ATOM 1054 O O . GLN A 1 138 ? 13.419 0.920 3.137 1.00 50.94 138 GLN A O 1
ATOM 1059 N N . PHE A 1 139 ? 14.092 1.462 1.065 1.00 56.28 139 PHE A N 1
ATOM 1060 C CA . PHE A 1 139 ? 12.739 1.682 0.530 1.00 56.28 139 PHE A CA 1
ATOM 1061 C C . PHE A 1 139 ? 11.848 0.432 0.629 1.00 56.28 139 PHE A C 1
ATOM 1063 O O . PHE A 1 139 ? 10.691 0.522 1.053 1.00 56.28 139 PHE A O 1
ATOM 1070 N N . LEU A 1 140 ? 12.400 -0.741 0.303 1.00 54.28 140 LEU A N 1
ATOM 1071 C CA . LEU A 1 140 ? 11.706 -2.032 0.369 1.00 54.28 140 LEU A CA 1
ATOM 1072 C C . LEU A 1 140 ? 11.260 -2.408 1.786 1.00 54.28 140 LEU A C 1
ATOM 1074 O O . LEU A 1 140 ? 10.143 -2.888 1.986 1.00 54.28 140 LEU A O 1
ATOM 1078 N N . THR A 1 141 ? 12.122 -2.170 2.775 1.00 53.69 141 THR A N 1
ATOM 1079 C CA . THR A 1 141 ? 11.887 -2.599 4.161 1.00 53.69 141 THR A CA 1
ATOM 1080 C C . THR A 1 141 ? 10.897 -1.677 4.893 1.00 53.69 141 THR A C 1
ATOM 1082 O O . THR A 1 141 ? 10.205 -2.103 5.817 1.00 53.69 141 THR A O 1
ATOM 1085 N N . LEU A 1 142 ? 10.778 -0.415 4.467 1.00 60.81 142 LEU A N 1
ATOM 1086 C CA . LEU A 1 142 ? 10.047 0.623 5.205 1.00 60.81 142 LEU A CA 1
ATOM 1087 C C . LEU A 1 142 ? 8.675 0.968 4.607 1.00 60.81 142 LEU A C 1
ATOM 1089 O O . LEU A 1 142 ? 7.736 1.225 5.366 1.00 60.81 142 LEU A O 1
ATOM 1093 N N . LEU A 1 143 ? 8.494 0.860 3.280 1.00 60.88 143 LEU A N 1
ATOM 1094 C CA . LEU A 1 143 ? 7.153 0.883 2.665 1.00 60.88 143 LEU A CA 1
ATOM 1095 C C . LEU A 1 143 ? 6.265 -0.239 3.221 1.00 60.88 143 LEU A C 1
ATOM 1097 O O . LEU A 1 143 ? 5.058 -0.053 3.397 1.00 60.88 143 LEU A O 1
ATOM 1101 N N . GLY A 1 144 ? 6.871 -1.383 3.545 1.00 66.19 144 GLY A N 1
ATOM 1102 C CA . GLY A 1 144 ? 6.175 -2.507 4.155 1.00 66.19 144 GLY A CA 1
ATOM 1103 C C . GLY A 1 144 ? 5.712 -2.258 5.594 1.00 66.19 144 GLY A C 1
ATOM 1104 O O . GLY A 1 144 ? 4.747 -2.873 6.025 1.00 66.19 144 GLY A O 1
ATOM 1105 N N . LEU A 1 145 ? 6.311 -1.323 6.338 1.00 76.19 145 LEU A N 1
ATOM 1106 C CA . LEU A 1 145 ? 5.831 -0.958 7.682 1.00 76.19 145 LEU A CA 1
ATOM 1107 C C . LEU A 1 145 ? 4.649 0.013 7.621 1.00 76.19 145 LEU A C 1
ATOM 1109 O O . LEU A 1 145 ? 3.728 -0.067 8.433 1.00 76.19 145 LEU A O 1
ATOM 1113 N N . PHE A 1 146 ? 4.674 0.922 6.648 1.00 81.50 146 PHE A N 1
ATOM 1114 C CA . PHE A 1 146 ? 3.661 1.956 6.475 1.00 81.50 146 PHE A CA 1
ATOM 1115 C C . PHE A 1 146 ? 2.342 1.368 5.950 1.00 81.50 146 PHE A C 1
ATOM 1117 O O . PHE A 1 146 ? 1.300 1.496 6.599 1.00 81.50 146 PHE A O 1
ATOM 1124 N N . LYS A 1 147 ? 2.391 0.664 4.810 1.00 81.25 147 LYS A N 1
ATOM 1125 C CA . LYS A 1 147 ? 1.200 0.215 4.065 1.00 81.25 147 LYS A CA 1
ATOM 1126 C C . LYS A 1 147 ? 0.153 -0.555 4.885 1.00 81.25 147 LYS A C 1
ATOM 1128 O O . LYS A 1 147 ? -1.013 -0.168 4.822 1.00 81.25 147 LYS A O 1
ATOM 1133 N N . PRO A 1 148 ? 0.501 -1.610 5.646 1.00 85.12 148 PRO A N 1
ATOM 1134 C CA . PRO A 1 148 ? -0.511 -2.418 6.320 1.00 85.12 148 PRO A CA 1
ATOM 1135 C C . PRO A 1 148 ? -1.132 -1.729 7.543 1.00 85.12 148 PRO A C 1
ATOM 1137 O O . PRO A 1 148 ? -2.131 -2.214 8.057 1.00 85.12 148 PRO A O 1
ATOM 1140 N N . ASN A 1 149 ? -0.557 -0.618 8.021 1.00 86.69 149 ASN A N 1
ATOM 1141 C CA . ASN A 1 149 ? -0.844 -0.078 9.352 1.00 86.69 149 ASN A CA 1
ATOM 1142 C C . ASN A 1 149 ? -1.595 1.261 9.369 1.00 86.69 149 ASN A C 1
ATOM 1144 O O . ASN A 1 149 ? -2.194 1.594 10.389 1.00 86.69 149 ASN A O 1
ATOM 1148 N N . ILE A 1 150 ? -1.621 2.027 8.273 1.00 87.31 150 ILE A N 1
ATOM 1149 C CA . ILE A 1 150 ? -2.298 3.342 8.244 1.00 87.31 150 ILE A CA 1
ATOM 1150 C C . ILE A 1 150 ? -3.811 3.200 8.360 1.00 87.31 150 ILE A C 1
ATOM 1152 O O . ILE A 1 150 ? -4.432 3.888 9.164 1.00 87.31 150 ILE A O 1
ATOM 1156 N N . ALA A 1 151 ? -4.404 2.318 7.553 1.00 85.69 151 ALA A N 1
ATOM 1157 C CA . ALA A 1 151 ? -5.844 2.096 7.565 1.00 85.69 151 ALA A CA 1
ATOM 1158 C C . ALA A 1 151 ? -6.315 1.601 8.947 1.00 85.69 151 ALA A C 1
ATOM 1160 O O . ALA A 1 151 ? -7.201 2.248 9.509 1.00 85.69 151 ALA A O 1
ATOM 1161 N N . PRO A 1 152 ? -5.672 0.590 9.575 1.00 84.94 152 PRO A N 1
ATOM 1162 C CA . PRO A 1 152 ? -5.923 0.260 10.977 1.00 84.94 152 PRO A CA 1
ATOM 1163 C C . PRO A 1 152 ? -5.804 1.460 11.919 1.00 84.94 152 PRO A C 1
ATOM 1165 O O . PRO A 1 152 ? -6.726 1.715 12.685 1.00 84.94 152 PRO A O 1
ATOM 1168 N N . ALA A 1 153 ? -4.738 2.264 11.809 1.00 86.06 153 ALA A N 1
ATOM 1169 C CA . ALA A 1 153 ? -4.541 3.425 12.679 1.00 86.06 153 ALA A CA 1
ATOM 1170 C C . ALA A 1 153 ? -5.683 4.457 12.586 1.00 86.06 153 ALA A C 1
ATOM 1172 O O . ALA A 1 153 ? -6.011 5.089 13.594 1.00 86.06 153 ALA A O 1
ATOM 1173 N N . ILE A 1 154 ? -6.296 4.616 11.406 1.00 87.00 154 ILE A N 1
ATOM 1174 C CA . ILE A 1 154 ? -7.467 5.480 11.188 1.00 87.00 154 ILE A CA 1
ATOM 1175 C C . ILE A 1 154 ? -8.727 4.846 11.787 1.00 87.00 154 ILE A C 1
ATOM 1177 O O . ILE A 1 154 ? -9.447 5.512 12.535 1.00 87.00 154 ILE A O 1
ATOM 1181 N N . VAL A 1 155 ? -8.998 3.570 11.489 1.00 82.50 155 VAL A N 1
ATOM 1182 C CA . VAL A 1 155 ? -10.189 2.863 12.004 1.00 82.50 155 VAL A CA 1
ATOM 1183 C C . VAL A 1 155 ? -10.167 2.791 13.526 1.00 82.50 155 VAL A C 1
ATOM 1185 O O . VAL A 1 155 ? -11.209 2.916 14.169 1.00 82.50 155 VAL A O 1
ATOM 1188 N N . ASP A 1 156 ? -8.989 2.643 14.121 1.00 80.75 156 ASP A N 1
ATOM 1189 C CA . ASP A 1 156 ? -8.824 2.568 15.569 1.00 80.75 156 ASP A CA 1
ATOM 1190 C C . ASP A 1 156 ? -9.224 3.861 16.293 1.00 80.75 156 ASP A C 1
ATOM 1192 O O . ASP A 1 156 ? -9.492 3.853 17.497 1.00 80.75 156 ASP A O 1
ATOM 1196 N N . GLN A 1 157 ? -9.353 4.979 15.574 1.00 85.75 157 GLN A N 1
ATOM 1197 C CA . GLN A 1 157 ? -9.894 6.205 16.159 1.00 85.75 157 GLN A CA 1
ATOM 1198 C C . GLN A 1 157 ? -11.413 6.120 16.389 1.00 85.75 157 GLN A C 1
ATOM 1200 O O . GLN A 1 157 ? -11.958 6.860 17.215 1.00 85.75 157 GLN A O 1
ATOM 1205 N N . TYR A 1 158 ? -12.115 5.202 15.716 1.00 85.25 158 TYR A N 1
ATOM 1206 C CA . TYR A 1 158 ? -13.552 5.004 15.881 1.00 85.25 158 TYR A CA 1
ATOM 1207 C C . TYR A 1 158 ? -13.869 4.102 17.088 1.00 85.25 158 TYR A C 1
ATOM 1209 O O . TYR A 1 158 ? -13.721 2.877 17.069 1.00 85.25 158 TYR A O 1
ATOM 1217 N N . ARG A 1 159 ? -14.326 4.735 18.178 1.00 74.31 159 ARG A N 1
ATOM 1218 C CA . ARG A 1 159 ? -14.575 4.075 19.476 1.00 74.31 159 ARG A CA 1
ATOM 1219 C C . ARG A 1 159 ? -15.928 3.371 19.604 1.00 74.31 159 ARG A C 1
ATOM 1221 O O . ARG A 1 159 ? -16.076 2.517 20.473 1.00 74.31 159 ARG A O 1
ATOM 1228 N N . HIS A 1 160 ? -16.917 3.741 18.794 1.00 77.81 160 HIS A N 1
ATOM 1229 C CA . HIS A 1 160 ? -18.284 3.236 18.941 1.00 77.81 160 HIS A CA 1
ATOM 1230 C C . HIS A 1 160 ? -18.393 1.903 18.207 1.00 77.81 160 HIS A C 1
ATOM 1232 O O . HIS A 1 160 ? -18.330 1.857 16.993 1.00 77.81 160 HIS A O 1
ATOM 1238 N N . GLN A 1 161 ? -18.458 0.809 18.957 1.00 69.69 161 GLN A N 1
ATOM 1239 C CA . GLN A 1 161 ? -18.277 -0.551 18.425 1.00 69.69 161 GLN A CA 1
ATOM 1240 C C . GLN A 1 161 ? -19.538 -1.404 18.545 1.00 69.69 161 GLN A C 1
ATOM 1242 O O . GLN A 1 161 ? -19.566 -2.530 18.072 1.00 69.69 161 GLN A O 1
ATOM 1247 N N . GLN A 1 162 ? -20.566 -0.865 19.195 1.00 76.12 162 GLN A N 1
ATOM 1248 C CA . GLN A 1 162 ? -21.866 -1.497 19.338 1.00 76.12 162 GLN A CA 1
ATOM 1249 C C . GLN A 1 162 ? -22.912 -0.637 18.632 1.00 76.12 162 GLN A C 1
ATOM 1251 O O . GLN A 1 162 ? -22.780 0.595 18.671 1.00 76.12 162 GLN A O 1
ATOM 1256 N N . PRO A 1 163 ? -23.937 -1.254 18.019 1.00 79.00 163 PRO A N 1
ATOM 1257 C CA . PRO A 1 163 ? -25.074 -0.524 17.490 1.00 79.00 163 PRO A CA 1
ATOM 1258 C C . PRO A 1 163 ? -25.654 0.378 18.576 1.00 79.00 163 PRO A C 1
ATOM 1260 O O . PRO A 1 163 ? -25.992 -0.084 19.668 1.00 79.00 163 PRO A O 1
ATOM 1263 N N . TYR A 1 164 ? -25.736 1.676 18.301 1.00 81.62 164 TYR A N 1
ATOM 1264 C CA . TYR A 1 164 ? -26.274 2.644 19.251 1.00 81.62 164 TYR A CA 1
ATOM 1265 C C . TYR A 1 164 ? -27.309 3.522 18.568 1.00 81.62 164 TYR A C 1
ATOM 1267 O O . TYR A 1 164 ? -27.194 3.867 17.394 1.00 81.62 164 TYR A O 1
ATOM 1275 N N . THR A 1 165 ? -28.349 3.897 19.305 1.00 82.69 165 THR A N 1
ATOM 1276 C CA . THR A 1 165 ? -29.391 4.767 18.765 1.00 82.69 165 THR A CA 1
ATOM 1277 C C . THR A 1 165 ? -28.996 6.222 18.945 1.00 82.69 165 THR A C 1
ATOM 1279 O O . THR A 1 165 ? -28.758 6.657 20.075 1.00 82.69 165 THR A O 1
ATOM 1282 N N . LYS A 1 166 ? -28.977 6.987 17.855 1.00 81.75 166 LYS A N 1
ATOM 1283 C CA . LYS A 1 166 ? -28.799 8.439 17.875 1.00 81.75 166 LYS A CA 1
ATOM 1284 C C . LYS A 1 166 ? -30.092 9.108 17.420 1.00 81.75 166 LYS A C 1
ATOM 1286 O O . LYS A 1 166 ? -30.692 8.692 16.435 1.00 81.75 166 LYS A O 1
ATOM 1291 N N . ILE A 1 167 ? -30.496 10.159 18.126 1.00 85.50 167 ILE A N 1
ATOM 1292 C CA . ILE A 1 167 ? -31.587 11.032 17.689 1.00 85.50 167 ILE A CA 1
ATOM 1293 C C . ILE A 1 167 ? -30.981 12.073 16.740 1.00 85.50 167 ILE A C 1
ATOM 1295 O O . ILE A 1 167 ? -30.029 12.774 17.104 1.00 85.50 167 ILE A O 1
ATOM 1299 N N . LEU A 1 168 ? -31.458 12.120 15.496 1.00 85.12 168 LEU A N 1
ATOM 1300 C CA . LEU A 1 168 ? -31.034 13.115 14.511 1.00 85.12 168 LEU A CA 1
ATOM 1301 C C . LEU A 1 168 ? -31.578 14.502 14.864 1.00 85.12 168 LEU A C 1
ATOM 1303 O O . LEU A 1 168 ? -32.512 14.650 15.645 1.00 85.12 168 LEU A O 1
ATOM 1307 N N . LYS A 1 169 ? -31.022 15.541 14.228 1.00 82.00 169 LYS A N 1
ATOM 1308 C CA . LYS A 1 169 ? -31.569 16.907 14.320 1.00 82.00 169 LYS A CA 1
ATOM 1309 C C . LYS A 1 169 ? -33.018 16.996 13.810 1.00 82.00 169 LYS A C 1
ATOM 1311 O O . LYS A 1 169 ? -33.720 17.923 14.183 1.00 82.00 169 LYS A O 1
ATOM 1316 N N . SER A 1 170 ? -33.444 16.033 12.988 1.00 84.75 170 SER A N 1
ATOM 1317 C CA . SER A 1 170 ? -34.821 15.852 12.515 1.00 84.75 170 SER A CA 1
ATOM 1318 C C . SER A 1 170 ? -35.768 15.246 13.561 1.00 84.75 170 SER A C 1
ATOM 1320 O O . SER A 1 170 ? -36.967 15.205 13.321 1.00 84.75 170 SER A O 1
ATOM 1322 N N . GLY A 1 171 ? -35.266 14.767 14.706 1.00 85.06 171 GLY A N 1
ATOM 1323 C CA . GLY A 1 171 ? -36.062 14.075 15.728 1.00 85.06 171 GLY A CA 1
ATOM 1324 C C . GLY A 1 171 ? -36.193 12.560 15.520 1.00 85.06 171 GLY A C 1
ATOM 1325 O O . GLY A 1 171 ? -36.667 11.863 16.414 1.00 85.06 171 GLY A O 1
ATOM 1326 N N . GLU A 1 172 ? -35.723 12.022 14.393 1.00 84.06 172 GLU A N 1
ATOM 1327 C CA . GLU A 1 172 ? -35.759 10.583 14.109 1.00 84.06 172 GLU A CA 1
ATOM 1328 C C . GLU A 1 172 ? -34.716 9.811 14.927 1.00 84.06 172 GLU A C 1
ATOM 1330 O O . GLU A 1 172 ? -33.552 10.214 15.032 1.00 84.06 172 GLU A O 1
ATOM 1335 N N . LYS A 1 173 ? -35.124 8.670 15.496 1.00 79.69 173 LYS A N 1
ATOM 1336 C CA . LYS A 1 173 ? -34.241 7.755 16.226 1.00 79.69 173 LYS A CA 1
ATOM 1337 C C . LYS A 1 173 ? -33.680 6.724 15.251 1.00 79.69 173 LYS A C 1
ATOM 1339 O O . LYS A 1 173 ? -34.382 5.797 14.865 1.00 79.69 173 LYS A O 1
ATOM 1344 N N . VAL A 1 174 ? -32.411 6.870 14.885 1.00 84.25 174 VAL A N 1
ATOM 1345 C CA . VAL A 1 174 ? -31.734 5.961 13.952 1.00 84.25 174 VAL A CA 1
ATOM 1346 C C . VAL A 1 174 ? -30.732 5.097 14.706 1.00 84.25 174 VAL A C 1
ATOM 1348 O O . VAL A 1 174 ? -29.956 5.593 15.529 1.00 84.25 174 VAL A O 1
ATOM 1351 N N . VAL A 1 175 ? -30.769 3.790 14.444 1.00 82.25 175 VAL A N 1
ATOM 1352 C CA . VAL A 1 175 ? -29.744 2.847 14.899 1.00 82.25 175 VAL A CA 1
ATOM 1353 C C . VAL A 1 175 ? -28.527 3.040 14.004 1.00 82.25 175 VAL A C 1
ATOM 1355 O O . VAL A 1 175 ? -28.597 2.833 12.796 1.00 82.25 175 VAL A O 1
ATOM 1358 N N . VAL A 1 176 ? -27.420 3.480 14.590 1.00 79.44 176 VAL A N 1
ATOM 1359 C CA . VAL A 1 176 ? -26.149 3.615 13.883 1.00 79.44 176 VAL A CA 1
ATOM 1360 C C . VAL A 1 176 ? -25.395 2.309 14.039 1.00 79.44 176 VAL A C 1
ATOM 1362 O O . VAL A 1 176 ? -25.041 1.933 15.158 1.00 79.44 176 VAL A O 1
ATOM 1365 N N . ASP A 1 177 ? -25.146 1.643 12.917 1.00 84.06 177 ASP A N 1
ATOM 1366 C CA . ASP A 1 177 ? -24.299 0.462 12.862 1.00 84.06 177 ASP A CA 1
ATOM 1367 C C . ASP A 1 177 ? -22.814 0.862 12.684 1.00 84.06 177 ASP A C 1
ATOM 1369 O O . ASP A 1 177 ? -22.464 1.546 11.709 1.00 84.06 177 ASP A O 1
ATOM 1373 N N . PRO A 1 178 ? -21.922 0.471 13.614 1.00 80.94 178 PRO A N 1
ATOM 1374 C CA . PRO A 1 178 ? -20.484 0.689 13.513 1.00 80.94 178 PRO A CA 1
ATOM 1375 C C . PRO A 1 178 ? -19.856 0.177 12.218 1.00 80.94 178 PRO A C 1
ATOM 1377 O O . PRO A 1 178 ? -18.951 0.838 11.700 1.00 80.94 178 PRO A O 1
ATOM 1380 N N . GLU A 1 179 ? -20.316 -0.961 11.688 1.00 80.69 179 GLU A N 1
ATOM 1381 C CA . GLU A 1 179 ? -19.709 -1.575 10.500 1.00 80.69 179 GLU A CA 1
ATOM 1382 C C . GLU A 1 179 ? -19.851 -0.658 9.279 1.00 80.69 179 GLU A C 1
ATOM 1384 O O . GLU A 1 179 ? -18.853 -0.310 8.641 1.00 80.69 179 GLU A O 1
ATOM 1389 N N . THR A 1 180 ? -21.063 -0.155 9.024 1.00 81.12 180 THR A N 1
ATOM 1390 C CA . THR A 1 180 ? -21.327 0.801 7.929 1.00 81.12 180 THR A CA 1
ATOM 1391 C C . THR A 1 180 ? -20.570 2.124 8.089 1.00 81.12 180 THR A C 1
ATOM 1393 O O . THR A 1 180 ? -20.149 2.739 7.104 1.00 81.12 180 THR A O 1
ATOM 1396 N N . THR A 1 181 ? -20.342 2.568 9.330 1.00 85.81 181 THR A N 1
ATOM 1397 C CA . THR A 1 181 ? -19.582 3.797 9.598 1.00 85.81 181 THR A CA 1
ATOM 1398 C C . THR A 1 181 ? -18.095 3.599 9.313 1.00 85.81 181 THR A C 1
ATOM 1400 O O . THR A 1 181 ? -17.487 4.437 8.644 1.00 85.81 181 THR A O 1
ATOM 1403 N N . ILE A 1 182 ? -17.511 2.485 9.769 1.00 83.50 182 ILE A N 1
ATOM 1404 C CA . ILE A 1 182 ? -16.121 2.114 9.466 1.00 83.50 182 ILE A CA 1
ATOM 1405 C C . ILE A 1 182 ? -15.934 1.979 7.955 1.00 83.50 182 ILE A C 1
ATOM 1407 O O . ILE A 1 182 ? -14.980 2.539 7.410 1.00 83.50 182 ILE A O 1
ATOM 1411 N N . GLN A 1 183 ? -16.871 1.319 7.273 1.00 83.94 183 GLN A N 1
ATOM 1412 C CA . GLN A 1 183 ? -16.850 1.189 5.820 1.00 83.94 183 GLN A CA 1
ATOM 1413 C C . GLN A 1 183 ? -16.839 2.561 5.135 1.00 83.94 183 GLN A C 1
ATOM 1415 O O . GLN A 1 183 ? -15.999 2.811 4.273 1.00 83.94 183 GLN A O 1
ATOM 1420 N N . ARG A 1 184 ? -17.696 3.499 5.561 1.00 85.25 184 ARG A N 1
ATOM 1421 C CA . ARG A 1 184 ? -17.701 4.869 5.023 1.00 85.25 184 ARG A CA 1
ATOM 1422 C C . ARG A 1 184 ? -16.365 5.588 5.242 1.00 85.25 184 ARG A C 1
ATOM 1424 O O . ARG A 1 184 ? -15.896 6.270 4.334 1.00 85.25 184 ARG A O 1
ATOM 1431 N N . ILE A 1 185 ? -15.749 5.452 6.419 1.00 87.19 185 ILE A N 1
ATOM 1432 C CA . ILE A 1 185 ? -14.433 6.054 6.703 1.00 87.19 185 ILE A CA 1
ATOM 1433 C C . ILE A 1 185 ? -13.368 5.480 5.755 1.00 87.19 185 ILE A C 1
ATOM 1435 O O . ILE A 1 185 ? -12.568 6.238 5.206 1.00 87.19 185 ILE A O 1
ATOM 1439 N N . MET A 1 186 ? -13.382 4.165 5.523 1.00 85.00 186 MET A N 1
ATOM 1440 C CA . MET A 1 186 ? -12.460 3.503 4.593 1.00 85.00 186 MET A CA 1
ATOM 1441 C C . MET A 1 186 ? -12.703 3.908 3.137 1.00 85.00 186 MET A C 1
ATOM 1443 O O . MET A 1 186 ? -11.740 4.188 2.430 1.00 85.00 186 MET A O 1
ATOM 1447 N N . LEU A 1 187 ? -13.958 4.051 2.709 1.00 85.38 187 LEU A N 1
ATOM 1448 C CA . LEU A 1 187 ? -14.300 4.553 1.374 1.00 85.38 187 LEU A CA 1
ATOM 1449 C C . LEU A 1 187 ? -13.769 5.972 1.143 1.00 85.38 187 LEU A C 1
ATOM 1451 O O . LEU A 1 187 ? -13.187 6.251 0.095 1.00 85.38 187 LEU A O 1
ATOM 1455 N N . VAL A 1 188 ? -13.912 6.867 2.127 1.00 88.62 188 VAL A N 1
ATOM 1456 C CA . VAL A 1 188 ? -13.341 8.224 2.053 1.00 88.62 188 VAL A CA 1
ATOM 1457 C C . VAL A 1 188 ? -11.813 8.168 1.995 1.00 88.62 188 VAL A C 1
ATOM 1459 O O . VAL A 1 188 ? -11.206 8.869 1.187 1.00 88.62 188 VAL A O 1
ATOM 1462 N N . PHE A 1 189 ? -11.184 7.312 2.803 1.00 86.81 189 PHE A N 1
ATOM 1463 C CA . PHE A 1 189 ? -9.737 7.094 2.769 1.00 86.81 189 PHE A CA 1
ATOM 1464 C C . PHE A 1 189 ? -9.259 6.612 1.389 1.00 86.81 189 PHE A C 1
ATOM 1466 O O . PHE A 1 189 ? -8.332 7.192 0.824 1.00 86.81 189 PHE A O 1
ATOM 1473 N N . CYS A 1 190 ? -9.930 5.621 0.801 1.00 85.19 190 CYS A N 1
ATOM 1474 C CA . CYS A 1 190 ? -9.655 5.147 -0.556 1.00 85.19 190 CYS A CA 1
ATOM 1475 C C . CYS A 1 190 ? -9.884 6.241 -1.610 1.00 85.19 190 CYS A C 1
ATOM 1477 O O . CYS A 1 190 ? -9.070 6.393 -2.521 1.00 85.19 190 CYS A O 1
ATOM 1479 N N . GLY A 1 191 ? -10.938 7.050 -1.464 1.00 87.88 191 GLY A N 1
ATOM 1480 C CA . GLY A 1 191 ? -11.191 8.206 -2.326 1.00 87.88 191 GLY A CA 1
ATOM 1481 C C . GLY A 1 191 ? -10.033 9.207 -2.315 1.00 87.88 191 GLY A C 1
ATOM 1482 O O . GLY A 1 191 ? -9.579 9.636 -3.375 1.00 87.88 191 GLY A O 1
ATOM 1483 N N . LEU A 1 192 ? -9.492 9.519 -1.134 1.00 90.50 192 LEU A N 1
ATOM 1484 C CA . LEU A 1 192 ? -8.334 10.408 -0.993 1.00 90.50 192 LEU A CA 1
ATOM 1485 C C . LEU A 1 192 ? -7.050 9.808 -1.582 1.00 90.50 192 LEU A C 1
ATOM 1487 O O . LEU A 1 192 ? -6.267 10.542 -2.180 1.00 90.50 192 LEU A O 1
ATOM 1491 N N . ILE A 1 193 ? -6.841 8.492 -1.470 1.00 86.88 193 ILE A N 1
ATOM 1492 C CA . ILE A 1 193 ? -5.704 7.813 -2.118 1.00 86.88 193 ILE A CA 1
ATOM 1493 C C . ILE A 1 193 ? -5.777 7.968 -3.637 1.00 86.88 193 ILE A C 1
ATOM 1495 O O . ILE A 1 193 ? -4.779 8.333 -4.256 1.00 86.88 193 ILE A O 1
ATOM 1499 N N . ASN A 1 194 ? -6.951 7.747 -4.232 1.00 87.38 194 ASN A N 1
ATOM 1500 C CA . ASN A 1 194 ? -7.131 7.875 -5.679 1.00 87.38 194 ASN A CA 1
ATOM 1501 C C . ASN A 1 194 ? -6.853 9.304 -6.166 1.00 87.38 194 ASN A C 1
ATOM 1503 O O . ASN A 1 194 ? -6.238 9.485 -7.213 1.00 87.38 194 ASN A O 1
ATOM 1507 N N . VAL A 1 195 ? -7.236 10.320 -5.384 1.00 91.44 195 VAL A N 1
ATOM 1508 C CA . VAL A 1 195 ? -6.855 11.715 -5.661 1.00 91.44 195 VAL A CA 1
ATOM 1509 C C . VAL A 1 195 ? -5.340 11.910 -5.515 1.00 91.44 195 VAL A C 1
ATOM 1511 O O . VAL A 1 195 ? -4.709 12.556 -6.349 1.00 91.44 195 VAL A O 1
ATOM 1514 N N . GLY A 1 196 ? -4.719 11.312 -4.499 1.00 87.25 196 GLY A N 1
ATOM 1515 C CA . GLY A 1 196 ? -3.267 11.339 -4.319 1.00 87.25 196 GLY A CA 1
ATOM 1516 C C . GLY A 1 196 ? -2.491 10.712 -5.484 1.00 87.25 196 GLY A C 1
ATOM 1517 O O . GLY A 1 196 ? -1.403 11.183 -5.810 1.00 87.25 196 GLY A O 1
ATOM 1518 N N . CYS A 1 197 ? -3.052 9.711 -6.170 1.00 88.31 197 CYS A N 1
ATOM 1519 C CA . CYS A 1 197 ? -2.420 9.079 -7.332 1.00 88.31 197 CYS A CA 1
ATOM 1520 C C . CYS A 1 197 ? -2.163 10.049 -8.498 1.00 88.31 197 CYS A C 1
ATOM 1522 O O . CYS A 1 197 ? -1.235 9.809 -9.270 1.00 88.31 197 CYS A O 1
ATOM 1524 N N . PHE A 1 198 ? -2.882 11.175 -8.601 1.00 88.19 198 PHE A N 1
ATOM 1525 C CA . PHE A 1 198 ? -2.568 12.213 -9.594 1.00 88.19 198 PHE A CA 1
ATOM 1526 C C . PHE A 1 198 ? -1.176 12.827 -9.384 1.00 88.19 198 PHE A C 1
ATOM 1528 O O . PHE A 1 198 ? -0.564 13.297 -10.341 1.00 88.19 198 PHE A O 1
ATOM 1535 N N . PHE A 1 199 ? -0.621 12.755 -8.169 1.00 87.62 199 PHE A N 1
ATOM 1536 C CA . PHE A 1 199 ? 0.744 13.202 -7.897 1.00 87.62 199 PHE A CA 1
ATOM 1537 C C . PHE A 1 199 ? 1.800 12.386 -8.660 1.00 87.62 199 PHE A C 1
ATOM 1539 O O . PHE A 1 199 ? 2.843 12.929 -9.020 1.00 87.62 199 PHE A O 1
ATOM 1546 N N . ALA A 1 200 ? 1.519 11.118 -8.986 1.00 86.00 200 ALA A N 1
ATOM 1547 C CA . ALA A 1 200 ? 2.418 10.294 -9.796 1.00 86.00 200 ALA A CA 1
ATOM 1548 C C . ALA A 1 200 ? 2.591 10.856 -11.220 1.00 86.00 200 ALA A C 1
ATOM 1550 O O . ALA A 1 200 ? 3.663 10.764 -11.816 1.00 86.00 200 ALA A O 1
ATOM 1551 N N . ILE A 1 201 ? 1.559 11.505 -11.766 1.00 88.75 201 ILE A N 1
ATOM 1552 C CA . ILE A 1 201 ? 1.651 12.186 -13.063 1.00 88.75 201 ILE A CA 1
ATOM 1553 C C . ILE A 1 201 ? 2.638 13.355 -12.956 1.00 88.75 201 ILE A C 1
ATOM 1555 O O . ILE A 1 201 ? 3.513 13.517 -13.803 1.00 88.75 201 ILE A O 1
ATOM 1559 N N . THR A 1 202 ? 2.566 14.129 -11.873 1.00 88.75 202 THR A N 1
ATOM 1560 C CA . THR A 1 202 ? 3.502 15.231 -11.619 1.00 88.75 202 THR A CA 1
ATOM 1561 C C . THR A 1 202 ? 4.948 14.744 -11.538 1.00 88.75 202 THR A C 1
ATOM 1563 O O . THR A 1 202 ? 5.817 15.339 -12.176 1.00 88.75 202 THR A O 1
ATOM 1566 N N . THR A 1 203 ? 5.220 13.655 -10.810 1.00 85.44 203 THR A N 1
ATOM 1567 C CA . THR A 1 203 ? 6.588 13.121 -10.694 1.00 85.44 203 THR A CA 1
ATOM 1568 C C . THR A 1 203 ? 7.103 12.584 -12.029 1.00 85.44 203 THR A C 1
ATOM 1570 O O . THR A 1 203 ? 8.221 12.912 -12.408 1.00 85.44 203 THR A O 1
ATOM 1573 N N . THR A 1 204 ? 6.282 11.870 -12.806 1.00 86.12 204 THR A N 1
ATOM 1574 C CA . THR A 1 204 ? 6.698 11.364 -14.134 1.00 86.12 204 THR A CA 1
ATOM 1575 C C . THR A 1 204 ? 7.011 12.484 -15.133 1.00 86.12 204 THR A C 1
ATOM 1577 O O . THR A 1 204 ? 7.985 12.395 -15.884 1.00 86.12 204 THR A O 1
ATOM 1580 N N . TYR A 1 205 ? 6.247 13.583 -15.136 1.00 86.62 205 TYR A N 1
ATOM 1581 C CA . TYR A 1 205 ? 6.583 14.743 -15.970 1.00 86.62 205 TYR A CA 1
ATOM 1582 C C . TYR A 1 205 ? 7.801 15.512 -15.454 1.00 86.62 205 TYR A C 1
ATOM 1584 O O . TYR A 1 205 ? 8.548 16.046 -16.276 1.00 86.62 205 TYR A O 1
ATOM 1592 N N . ALA A 1 206 ? 8.023 15.562 -14.137 1.00 87.00 206 ALA A N 1
ATOM 1593 C CA . ALA A 1 206 ? 9.240 16.132 -13.564 1.00 87.00 206 ALA A CA 1
ATOM 1594 C C . ALA A 1 206 ? 10.483 15.348 -14.018 1.00 87.00 206 ALA A C 1
ATOM 1596 O O . ALA A 1 206 ? 11.439 15.964 -14.488 1.00 87.00 206 ALA A O 1
ATOM 1597 N N . GLU A 1 207 ? 10.429 14.011 -13.997 1.00 81.75 207 GLU A N 1
ATOM 1598 C CA . GLU A 1 207 ? 11.494 13.139 -14.517 1.00 81.75 207 GLU A CA 1
ATOM 1599 C C . GLU A 1 207 ? 11.755 13.391 -16.004 1.00 81.75 207 GLU A C 1
ATOM 1601 O O . GLU A 1 207 ? 12.902 13.567 -16.408 1.00 81.75 207 GLU A O 1
ATOM 1606 N N . LYS A 1 208 ? 10.693 13.463 -16.820 1.00 82.06 208 LYS A N 1
ATOM 1607 C CA . LYS A 1 208 ? 10.827 13.663 -18.271 1.00 82.06 208 LYS A CA 1
ATOM 1608 C C . LYS A 1 208 ? 11.355 15.052 -18.647 1.00 82.06 208 LYS A C 1
ATOM 1610 O O . LYS A 1 208 ? 12.004 15.173 -19.679 1.00 82.06 208 LYS A O 1
ATOM 1615 N N . ARG A 1 209 ? 11.017 16.106 -17.893 1.00 81.94 209 ARG A N 1
ATOM 1616 C CA . ARG A 1 209 ? 11.294 17.503 -18.293 1.00 81.94 209 ARG A CA 1
ATOM 1617 C C . ARG A 1 209 ? 12.481 18.154 -17.583 1.00 81.94 209 ARG A C 1
ATOM 1619 O O . ARG A 1 209 ? 13.025 19.104 -18.130 1.00 81.94 209 ARG A O 1
ATOM 1626 N N . VAL A 1 210 ? 12.813 17.718 -16.369 1.00 81.69 210 VAL A N 1
ATOM 1627 C CA . VAL A 1 210 ? 13.833 18.360 -15.509 1.00 81.69 210 VAL A CA 1
ATOM 1628 C C . VAL A 1 210 ? 14.845 17.351 -14.952 1.00 81.69 210 VAL A C 1
ATOM 1630 O O . VAL A 1 210 ? 15.900 17.745 -14.467 1.00 81.69 210 VAL A O 1
ATOM 1633 N N . GLY A 1 211 ? 14.517 16.059 -14.973 1.00 74.94 211 GLY A N 1
ATOM 1634 C CA . GLY A 1 211 ? 15.391 14.992 -14.499 1.00 74.94 211 GLY A CA 1
ATOM 1635 C C . GLY A 1 211 ? 15.020 14.455 -13.116 1.00 74.94 211 GLY A C 1
ATOM 1636 O O . GLY A 1 211 ? 14.115 14.937 -12.425 1.00 74.94 211 GLY A O 1
ATOM 1637 N N . TYR A 1 212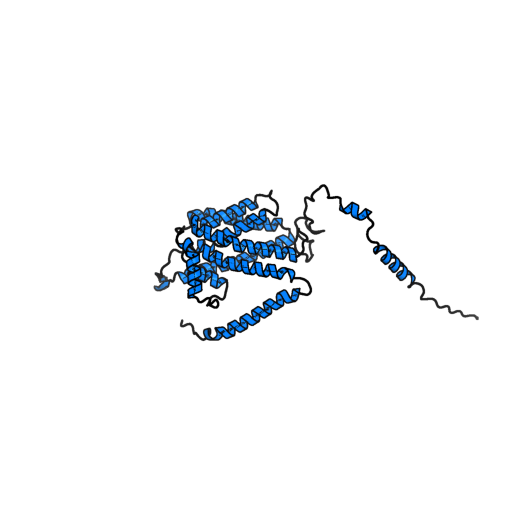 ? 15.727 13.401 -12.704 1.00 74.88 212 TYR A N 1
ATOM 1638 C CA . TYR A 1 212 ? 15.340 12.572 -11.557 1.00 74.88 212 TYR A CA 1
ATOM 1639 C C . TYR A 1 212 ? 15.421 13.284 -10.204 1.00 74.88 212 TYR A C 1
ATOM 1641 O O . TYR A 1 212 ? 14.633 12.996 -9.303 1.00 74.88 212 TYR A O 1
ATOM 1649 N N . TRP A 1 213 ? 16.345 14.235 -10.048 1.00 79.06 213 TRP A N 1
ATOM 1650 C CA . TRP A 1 213 ? 16.534 14.949 -8.784 1.00 79.06 213 TRP A CA 1
ATOM 1651 C C . TRP A 1 213 ? 15.261 15.675 -8.326 1.00 79.06 213 TRP A C 1
ATOM 1653 O O . TRP A 1 213 ? 14.909 15.606 -7.148 1.00 79.06 213 TRP A O 1
ATOM 1663 N N . LEU A 1 214 ? 14.529 16.312 -9.251 1.00 82.31 214 LEU A N 1
ATOM 1664 C CA . LEU A 1 214 ? 13.304 17.039 -8.914 1.00 82.31 214 LEU A CA 1
ATOM 1665 C C . LEU A 1 214 ? 12.198 16.086 -8.448 1.00 82.31 214 LEU A C 1
ATOM 1667 O O . LEU A 1 214 ? 11.495 16.384 -7.484 1.00 82.31 214 LEU A O 1
ATOM 1671 N N . ALA A 1 215 ? 12.053 14.933 -9.103 1.00 82.44 215 ALA A N 1
ATOM 1672 C CA . ALA A 1 215 ? 11.054 13.935 -8.732 1.00 82.44 215 ALA A CA 1
ATOM 1673 C C . ALA A 1 215 ? 11.321 13.349 -7.338 1.00 82.44 215 ALA A C 1
ATOM 1675 O O . ALA A 1 215 ? 10.397 13.236 -6.527 1.00 82.44 215 ALA A O 1
ATOM 1676 N N . PHE A 1 216 ? 12.587 13.065 -7.019 1.00 79.06 216 PHE A N 1
ATOM 1677 C CA . PHE A 1 216 ? 12.975 12.622 -5.682 1.00 79.06 216 PHE A CA 1
ATOM 1678 C C . PHE A 1 216 ? 12.772 13.718 -4.631 1.00 79.06 216 PHE A C 1
ATOM 1680 O O . PHE A 1 216 ? 12.200 13.442 -3.578 1.00 79.06 216 PHE A O 1
ATOM 1687 N N . LEU A 1 217 ? 13.157 14.966 -4.917 1.00 83.94 217 LEU A N 1
ATOM 1688 C CA . LEU A 1 217 ? 12.962 16.101 -4.007 1.00 83.94 217 LEU A CA 1
ATOM 1689 C C . LEU A 1 217 ? 11.482 16.377 -3.719 1.00 83.94 217 LEU A C 1
ATOM 1691 O O . LEU A 1 217 ? 11.115 16.573 -2.561 1.00 83.94 217 LEU A O 1
ATOM 1695 N N . LEU A 1 218 ? 10.623 16.342 -4.741 1.00 86.12 218 LEU A N 1
ATOM 1696 C CA . LEU A 1 218 ? 9.173 16.479 -4.579 1.00 86.12 218 LEU A CA 1
ATOM 1697 C C . LEU A 1 218 ? 8.624 15.437 -3.601 1.00 86.12 218 LEU A C 1
ATOM 1699 O O . LEU A 1 218 ? 7.855 15.774 -2.699 1.00 86.12 218 LEU A O 1
ATOM 1703 N N . LEU A 1 219 ? 9.057 14.184 -3.743 1.00 83.56 219 LEU A N 1
ATOM 1704 C CA . LEU A 1 219 ? 8.645 13.106 -2.854 1.00 83.56 219 LEU A CA 1
ATOM 1705 C C . LEU A 1 219 ? 9.193 13.30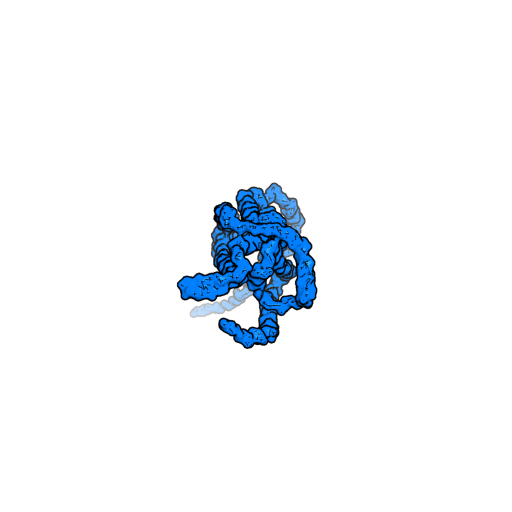5 -1.429 1.00 83.56 219 LEU A C 1
ATOM 1707 O O . LEU A 1 219 ? 8.448 13.152 -0.461 1.00 83.56 219 LEU A O 1
ATOM 1711 N N . GLY A 1 220 ? 10.457 13.714 -1.295 1.00 81.25 220 GLY A N 1
ATOM 1712 C CA . GLY A 1 220 ? 11.094 14.022 -0.011 1.00 81.25 220 GLY A CA 1
ATOM 1713 C C . GLY A 1 220 ? 10.397 15.148 0.760 1.00 81.25 220 GLY A C 1
ATOM 1714 O O . GLY A 1 220 ? 10.184 15.026 1.966 1.00 81.25 220 GLY A O 1
ATOM 1715 N N . ILE A 1 221 ? 9.960 16.210 0.072 1.00 87.19 221 ILE A N 1
ATOM 1716 C CA . ILE A 1 221 ? 9.190 17.310 0.677 1.00 87.19 221 ILE A CA 1
ATOM 1717 C C . ILE A 1 221 ? 7.829 16.818 1.180 1.00 87.19 221 ILE A C 1
ATOM 1719 O O . ILE A 1 221 ? 7.438 17.136 2.303 1.00 87.19 221 ILE A O 1
ATOM 1723 N N . VAL A 1 222 ? 7.100 16.037 0.376 1.00 86.62 222 VAL A N 1
ATOM 1724 C CA . VAL A 1 222 ? 5.795 15.490 0.786 1.00 86.62 222 VAL A CA 1
ATOM 1725 C C . VAL A 1 222 ? 5.950 14.630 2.031 1.00 86.62 222 VAL A C 1
ATOM 1727 O O . VAL A 1 222 ? 5.208 14.807 3.000 1.00 86.62 222 VAL A O 1
ATOM 1730 N N . TYR A 1 223 ? 6.947 13.746 2.036 1.00 82.56 223 TYR A N 1
ATOM 1731 C CA . TYR A 1 223 ? 7.273 12.966 3.214 1.00 82.56 223 TYR A CA 1
ATOM 1732 C C . TYR A 1 223 ? 7.551 13.895 4.405 1.00 82.56 223 TYR A C 1
ATOM 1734 O O . TYR A 1 223 ? 6.955 13.667 5.462 1.00 82.56 223 TYR A O 1
ATOM 1742 N N . PHE A 1 224 ? 8.341 14.969 4.242 1.00 87.25 224 PHE A N 1
ATOM 1743 C CA . PHE A 1 224 ? 8.684 15.910 5.327 1.00 87.25 224 PHE A CA 1
ATOM 1744 C C . PHE A 1 224 ? 7.452 16.465 6.037 1.00 87.25 224 PHE A C 1
ATOM 1746 O O . PHE A 1 224 ? 7.368 16.454 7.271 1.00 87.25 224 PHE A O 1
ATOM 1753 N N . PHE A 1 225 ? 6.444 16.858 5.263 1.00 90.44 225 PHE A N 1
ATOM 1754 C CA . PHE A 1 225 ? 5.169 17.298 5.817 1.00 90.44 225 PHE A CA 1
ATOM 1755 C C . PHE A 1 225 ? 4.399 16.175 6.523 1.00 90.44 225 PHE A C 1
ATOM 1757 O O . PHE A 1 225 ? 3.791 16.426 7.565 1.00 90.44 225 PHE A O 1
ATOM 1764 N N . VAL A 1 226 ? 4.452 14.937 6.023 1.00 88.56 226 VAL A N 1
ATOM 1765 C CA . VAL A 1 226 ? 3.848 13.775 6.702 1.00 88.56 226 VAL A CA 1
ATOM 1766 C C . VAL A 1 226 ? 4.526 13.506 8.048 1.00 88.56 226 VAL A C 1
ATOM 1768 O O . VAL A 1 226 ? 3.833 13.249 9.033 1.00 88.56 226 VAL A O 1
ATOM 1771 N N . LEU A 1 227 ? 5.856 13.601 8.138 1.00 88.44 227 LEU A N 1
ATOM 1772 C CA . LEU A 1 227 ? 6.565 13.422 9.409 1.00 88.44 227 LEU A CA 1
ATOM 1773 C C . LEU A 1 227 ? 6.157 14.489 10.431 1.00 88.44 227 LEU A C 1
ATOM 1775 O O . LEU A 1 227 ? 5.835 14.154 11.574 1.00 88.44 227 LEU A O 1
ATOM 1779 N N . LEU A 1 228 ? 6.108 15.757 10.013 1.00 91.44 228 LEU A N 1
ATOM 1780 C CA . LEU A 1 228 ? 5.658 16.858 10.866 1.00 91.44 228 LEU A CA 1
ATOM 1781 C C . LEU A 1 228 ? 4.211 16.648 11.340 1.00 91.44 228 LEU A C 1
ATOM 1783 O O . LEU A 1 228 ? 3.909 16.833 12.522 1.00 91.44 228 LEU A O 1
ATOM 1787 N N . LEU A 1 229 ? 3.334 16.200 10.438 1.00 90.69 229 LEU A N 1
ATOM 1788 C CA . LEU A 1 229 ? 1.941 15.892 10.748 1.00 90.69 229 LEU A CA 1
ATOM 1789 C C . LEU A 1 229 ? 1.826 14.770 11.788 1.00 90.69 229 LEU A C 1
ATOM 1791 O O . LEU A 1 229 ? 1.071 14.909 12.749 1.00 90.69 229 LEU A O 1
ATOM 1795 N N . LEU A 1 230 ? 2.585 13.680 11.646 1.00 88.44 230 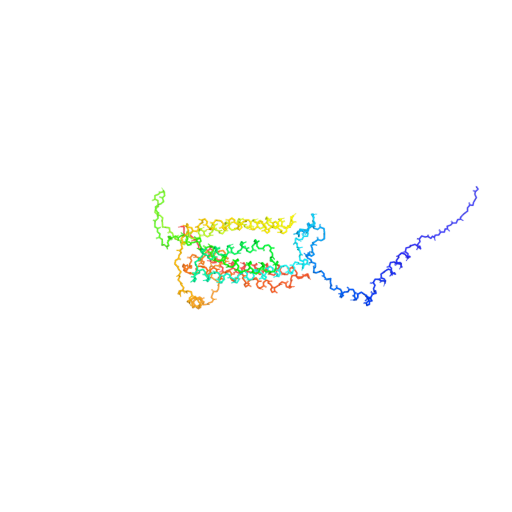LEU A N 1
ATOM 1796 C CA . LEU A 1 230 ? 2.559 12.574 12.609 1.00 88.44 230 LEU A CA 1
ATOM 1797 C C . LEU A 1 230 ? 3.059 13.016 13.988 1.00 88.44 230 LEU A C 1
ATOM 1799 O O . LEU A 1 230 ? 2.411 12.721 14.991 1.00 88.44 230 LEU A O 1
ATOM 1803 N N . ILE A 1 231 ? 4.146 13.792 14.053 1.00 89.12 231 ILE A N 1
ATOM 1804 C CA . ILE A 1 231 ? 4.650 14.350 15.318 1.00 89.12 231 ILE A CA 1
ATOM 1805 C C . ILE A 1 231 ? 3.579 15.220 15.990 1.00 89.12 231 ILE A C 1
ATOM 1807 O O . ILE A 1 231 ? 3.343 15.078 17.193 1.00 89.12 231 ILE A O 1
ATOM 1811 N N . PHE A 1 232 ? 2.893 16.067 15.220 1.00 90.88 232 PHE A N 1
ATOM 1812 C CA . PHE A 1 232 ? 1.795 16.894 15.721 1.00 90.88 232 PHE A CA 1
ATOM 1813 C C . PHE A 1 232 ? 0.606 16.056 16.218 1.00 90.88 232 PHE A C 1
ATOM 1815 O O . PHE A 1 232 ? 0.018 16.349 17.264 1.00 90.88 232 PHE A O 1
ATOM 1822 N N . MET A 1 233 ? 0.258 14.988 15.500 1.00 87.75 233 MET A N 1
ATOM 1823 C CA . MET A 1 233 ? -0.853 14.112 15.866 1.00 87.75 233 MET A CA 1
ATOM 1824 C C . MET A 1 233 ? -0.535 13.171 17.029 1.00 87.75 233 MET A C 1
ATOM 1826 O O . MET A 1 233 ? -1.477 12.682 17.653 1.00 87.75 233 MET A O 1
ATOM 1830 N N . ARG A 1 234 ? 0.743 12.953 17.376 1.00 84.62 234 ARG A N 1
ATOM 1831 C CA . ARG A 1 234 ? 1.187 12.003 18.415 1.00 84.62 234 ARG A CA 1
ATOM 1832 C C . ARG A 1 234 ? 0.370 12.063 19.702 1.00 84.62 234 ARG A C 1
ATOM 1834 O O . ARG A 1 234 ? 0.021 11.027 20.253 1.00 84.62 234 ARG A O 1
ATOM 1841 N N . ASN A 1 235 ? 0.069 13.270 20.174 1.00 83.12 235 ASN A N 1
ATOM 1842 C CA . ASN A 1 235 ? -0.625 13.477 21.447 1.00 83.12 235 ASN A CA 1
ATOM 1843 C C . ASN A 1 235 ? -2.163 13.452 21.310 1.00 83.12 235 ASN A C 1
ATOM 1845 O O . ASN A 1 235 ? -2.865 13.544 22.312 1.00 83.12 235 ASN A O 1
ATOM 1849 N N . ARG A 1 236 ? -2.693 13.370 20.083 1.00 82.44 236 ARG A N 1
ATOM 1850 C CA . ARG A 1 236 ? -4.133 13.388 19.770 1.00 82.44 236 ARG A CA 1
ATOM 1851 C C . ARG A 1 236 ? -4.693 12.015 19.386 1.00 82.44 236 ARG A C 1
ATOM 1853 O O . ARG A 1 236 ? -5.908 11.876 19.286 1.00 82.44 236 ARG A O 1
ATOM 1860 N N . LEU A 1 237 ? -3.831 11.028 19.147 1.00 82.75 237 LEU A N 1
ATOM 1861 C CA . LEU A 1 237 ? -4.217 9.687 18.711 1.00 82.75 237 LEU A CA 1
ATOM 1862 C C . LEU A 1 237 ? -4.539 8.767 19.885 1.00 82.75 237 LEU A C 1
ATOM 1864 O O . LEU A 1 237 ? -3.866 8.753 20.916 1.00 82.75 237 LEU A O 1
ATOM 1868 N N . ILE A 1 238 ? -5.558 7.942 19.686 1.00 74.56 238 ILE A N 1
ATOM 1869 C CA . ILE A 1 238 ? -5.970 6.912 20.631 1.00 74.56 238 ILE A CA 1
ATOM 1870 C C . ILE A 1 238 ? -5.188 5.644 20.296 1.00 74.56 238 ILE A C 1
ATOM 1872 O O . ILE A 1 238 ? -5.160 5.221 19.142 1.00 74.56 238 ILE A O 1
ATOM 1876 N N . THR A 1 239 ? -4.544 5.048 21.300 1.00 70.25 239 THR A N 1
ATOM 1877 C CA . THR A 1 239 ? -3.783 3.799 21.146 1.00 70.25 239 THR A CA 1
ATOM 1878 C C . THR A 1 239 ? -4.609 2.634 21.688 1.00 70.25 239 THR A C 1
ATOM 1880 O O . THR A 1 239 ? -5.079 2.702 22.823 1.00 70.25 239 THR A O 1
ATOM 1883 N N . MET A 1 240 ? -4.805 1.585 20.884 1.00 66.25 240 MET A N 1
ATOM 1884 C CA . MET A 1 240 ? -5.484 0.357 21.312 1.00 66.25 240 MET A CA 1
ATOM 1885 C C . MET A 1 240 ? -4.529 -0.594 22.057 1.00 66.25 240 MET A C 1
ATOM 1887 O O . MET A 1 240 ? -3.320 -0.552 21.808 1.00 66.25 240 MET A O 1
ATOM 1891 N N . PRO A 1 241 ? -5.041 -1.425 22.989 1.00 64.38 241 PRO A N 1
ATOM 1892 C CA . PRO A 1 241 ? -4.233 -2.429 23.675 1.00 64.38 241 PRO A CA 1
ATOM 1893 C C . PRO A 1 241 ? -3.744 -3.509 22.699 1.00 64.38 241 PRO A C 1
ATOM 1895 O O . PRO A 1 241 ? -4.440 -3.852 21.746 1.00 64.38 241 PRO A O 1
ATOM 1898 N N . LEU A 1 242 ? -2.537 -4.026 22.941 1.00 69.38 242 LEU A N 1
ATOM 1899 C CA . LEU A 1 242 ? -1.928 -5.086 22.137 1.00 69.38 242 LEU A CA 1
ATOM 1900 C C . LEU A 1 242 ? -2.272 -6.459 22.723 1.00 69.38 242 LEU A C 1
ATOM 1902 O O . LEU A 1 242 ? -1.948 -6.712 23.882 1.00 69.38 242 LEU A O 1
ATOM 1906 N N . ASP A 1 243 ? -2.828 -7.361 21.911 1.00 63.44 243 ASP A N 1
ATOM 1907 C CA . ASP A 1 243 ? -3.166 -8.730 22.326 1.00 63.44 243 ASP A CA 1
ATOM 1908 C C . ASP A 1 243 ? -2.317 -9.771 21.578 1.00 63.44 243 ASP A C 1
ATOM 1910 O O . ASP A 1 243 ? -2.730 -10.400 20.603 1.00 63.44 243 ASP A O 1
ATOM 1914 N N . ALA A 1 244 ? -1.101 -10.010 22.078 1.00 61.47 244 ALA A N 1
ATOM 1915 C CA . ALA A 1 244 ? -0.141 -10.944 21.477 1.00 61.47 244 ALA A CA 1
ATOM 1916 C C . ALA A 1 244 ? -0.595 -12.427 21.486 1.00 61.47 244 ALA A C 1
ATOM 1918 O O . ALA A 1 244 ? -0.018 -13.257 20.779 1.00 61.47 244 ALA A O 1
ATOM 1919 N N . LEU A 1 245 ? -1.613 -12.784 22.282 1.00 56.84 245 LEU A N 1
ATOM 1920 C CA . LEU A 1 245 ? -2.107 -14.161 22.419 1.00 56.84 245 LEU A CA 1
ATOM 1921 C C . LEU A 1 245 ? -2.885 -14.639 21.182 1.00 56.84 245 LEU A C 1
ATOM 1923 O O . LEU A 1 245 ? -2.763 -15.806 20.800 1.00 56.84 245 LEU A O 1
ATOM 1927 N N . GLU A 1 246 ? -3.645 -13.755 20.533 1.00 64.25 246 GLU A N 1
ATOM 1928 C CA . GLU A 1 246 ? -4.420 -14.097 19.331 1.00 64.25 246 GLU A CA 1
ATOM 1929 C C . GLU A 1 246 ? -3.508 -14.386 18.133 1.00 64.25 246 GLU A C 1
ATOM 1931 O O . GLU A 1 246 ? -3.762 -15.297 17.342 1.00 64.25 246 GLU A O 1
ATOM 1936 N N . LEU A 1 247 ? -2.359 -13.711 18.097 1.00 62.59 247 LEU A N 1
ATOM 1937 C CA . LEU A 1 247 ? -1.326 -13.840 17.075 1.00 62.59 247 LEU A CA 1
ATOM 1938 C C . LEU A 1 247 ? -0.716 -15.253 16.983 1.00 62.59 247 LEU A C 1
ATOM 1940 O O . LEU A 1 247 ? -0.372 -15.730 15.901 1.00 62.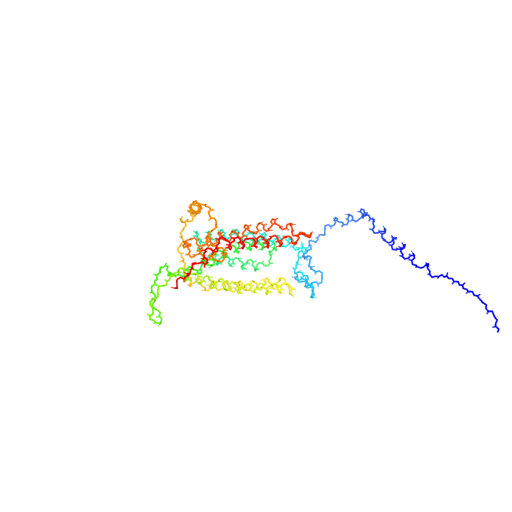59 247 LEU A O 1
ATOM 1944 N N . ARG A 1 248 ? -0.640 -15.975 18.107 1.00 65.62 248 ARG A N 1
ATOM 1945 C CA . ARG A 1 248 ? -0.169 -17.372 18.138 1.00 65.62 248 ARG A CA 1
ATOM 1946 C C . ARG A 1 248 ? -1.192 -18.349 17.549 1.00 65.62 248 ARG A C 1
ATOM 1948 O O . ARG A 1 248 ? -0.819 -19.420 17.074 1.00 65.62 248 ARG A O 1
ATOM 1955 N N . ASN A 1 249 ? -2.471 -17.980 17.560 1.00 70.75 249 ASN A N 1
ATOM 1956 C CA . ASN A 1 249 ? -3.567 -18.822 17.085 1.00 70.75 249 ASN A CA 1
ATOM 1957 C C . ASN A 1 249 ? -3.946 -18.549 15.620 1.00 70.75 249 ASN A C 1
ATOM 1959 O O . ASN A 1 249 ? -4.743 -19.301 15.065 1.00 70.75 249 ASN A O 1
ATOM 1963 N N . VAL A 1 250 ? -3.354 -17.546 14.964 1.00 72.69 250 VAL A N 1
ATOM 1964 C CA . VAL A 1 250 ? -3.694 -17.121 13.590 1.00 72.69 250 VAL A CA 1
ATOM 1965 C C . VAL A 1 250 ? -3.621 -18.259 12.585 1.00 72.69 250 VAL A C 1
ATOM 1967 O O . VAL A 1 250 ? -4.581 -18.496 11.859 1.00 72.69 250 VAL A O 1
ATOM 1970 N N . PHE A 1 251 ? -2.525 -19.021 12.572 1.00 73.50 251 PHE A N 1
ATOM 1971 C CA . PHE A 1 251 ? -2.383 -20.156 11.656 1.00 73.50 251 PHE A CA 1
ATOM 1972 C C . PHE A 1 251 ? -3.456 -21.222 11.889 1.00 73.50 251 PHE A C 1
ATOM 1974 O O . PHE A 1 251 ? -3.980 -21.793 10.936 1.00 73.50 251 PHE A O 1
ATOM 1981 N N . LYS A 1 252 ? -3.841 -21.449 13.150 1.00 75.75 252 LYS A N 1
ATOM 1982 C CA . LYS A 1 252 ? -4.924 -22.370 13.504 1.00 75.75 252 LYS A CA 1
ATOM 1983 C C . LYS A 1 252 ? -6.277 -21.833 13.034 1.00 75.75 252 LYS A C 1
ATOM 1985 O O . LYS A 1 252 ? -7.065 -22.606 12.503 1.00 75.75 252 LYS A O 1
ATOM 1990 N N . ILE A 1 253 ? -6.527 -20.531 13.177 1.00 74.75 253 ILE A N 1
ATOM 1991 C CA . ILE A 1 253 ? -7.754 -19.867 12.714 1.00 74.75 253 ILE A CA 1
ATOM 1992 C C . ILE A 1 253 ? -7.863 -19.950 11.190 1.00 74.75 253 ILE A C 1
ATOM 1994 O O . ILE A 1 253 ? -8.895 -20.386 10.690 1.00 74.75 253 ILE A O 1
ATOM 1998 N N . ILE A 1 254 ? -6.798 -19.619 10.453 1.00 76.19 254 ILE A N 1
ATOM 1999 C CA . ILE A 1 254 ? -6.760 -19.723 8.986 1.00 76.19 254 ILE A CA 1
ATOM 2000 C C . ILE A 1 254 ? -7.010 -21.170 8.548 1.00 76.19 254 ILE A C 1
ATOM 2002 O O . ILE A 1 254 ? -7.849 -21.419 7.684 1.00 76.19 254 ILE A O 1
ATOM 2006 N N . LEU A 1 255 ? -6.335 -22.141 9.169 1.00 75.38 255 LEU A N 1
ATOM 2007 C CA . LEU A 1 255 ? -6.498 -23.555 8.832 1.00 75.38 255 LEU A CA 1
ATOM 2008 C C . LEU A 1 255 ? -7.929 -24.050 9.109 1.00 75.38 255 LEU A C 1
ATOM 2010 O O . LEU A 1 255 ? -8.510 -24.763 8.289 1.00 75.38 255 LEU A O 1
ATOM 2014 N N . VAL A 1 256 ? -8.519 -23.652 10.241 1.00 80.50 256 VAL A N 1
ATOM 2015 C CA . VAL A 1 256 ? -9.914 -23.966 10.583 1.00 80.50 256 VAL A CA 1
ATOM 2016 C C . VAL A 1 256 ? -10.878 -23.290 9.610 1.00 80.50 256 VAL A C 1
ATOM 2018 O O . VAL A 1 256 ? -11.801 -23.951 9.145 1.00 80.50 256 VAL A O 1
ATOM 2021 N N . ALA A 1 257 ? -10.643 -22.030 9.238 1.00 72.62 257 ALA A N 1
ATOM 2022 C CA . ALA A 1 257 ? -11.464 -21.299 8.277 1.00 72.62 257 ALA A CA 1
ATOM 2023 C C . ALA A 1 257 ? -11.431 -21.946 6.884 1.00 72.62 257 ALA A C 1
ATOM 2025 O O . ALA A 1 257 ? -12.482 -22.137 6.277 1.00 72.62 257 ALA A O 1
ATOM 2026 N N . ILE A 1 258 ? -10.258 -22.371 6.398 1.00 75.81 258 ILE A N 1
ATOM 2027 C CA . ILE A 1 258 ? -10.126 -23.104 5.125 1.00 75.81 258 ILE A CA 1
ATOM 2028 C C . ILE A 1 258 ? -10.887 -24.435 5.188 1.00 75.81 258 ILE A C 1
ATOM 2030 O O . ILE A 1 258 ? -11.608 -24.787 4.248 1.00 75.81 258 ILE A O 1
ATOM 2034 N N . LYS A 1 259 ? -10.767 -25.155 6.311 1.00 76.62 259 LYS A N 1
ATOM 2035 C CA . LYS A 1 259 ? -11.444 -26.440 6.528 1.00 76.62 259 LYS A CA 1
ATOM 2036 C C . LYS A 1 259 ? -12.968 -26.284 6.614 1.00 76.62 259 LYS A C 1
ATOM 2038 O O . LYS A 1 259 ? -13.690 -27.089 6.032 1.00 76.62 259 LYS A O 1
ATOM 2043 N N . GLN A 1 260 ? -13.458 -25.246 7.291 1.00 76.25 260 GLN A N 1
ATOM 2044 C CA . GLN A 1 260 ? -14.888 -24.938 7.413 1.00 76.25 260 GLN A CA 1
ATOM 2045 C C . GLN A 1 260 ? -15.484 -24.417 6.102 1.00 76.25 260 GLN A C 1
ATOM 2047 O O . GLN A 1 260 ? -16.583 -24.820 5.728 1.00 76.25 260 GLN A O 1
ATOM 2052 N N . ASN A 1 261 ? -14.737 -23.598 5.358 1.00 70.19 261 ASN A N 1
ATOM 2053 C CA . ASN A 1 261 ? -15.151 -23.092 4.051 1.00 70.19 261 ASN A CA 1
ATOM 2054 C C . ASN A 1 261 ? -15.031 -24.150 2.930 1.00 70.19 261 ASN A C 1
ATOM 2056 O O . ASN A 1 261 ? -15.274 -23.843 1.766 1.00 70.19 261 ASN A O 1
ATOM 2060 N N . LYS A 1 262 ? -14.642 -25.399 3.242 1.00 68.12 262 LYS A N 1
ATOM 2061 C CA . LYS A 1 262 ? -14.464 -26.501 2.272 1.00 68.12 262 LYS A CA 1
ATOM 2062 C C . LYS A 1 262 ? -13.628 -26.103 1.040 1.00 68.12 262 LYS A C 1
ATOM 2064 O O . LYS A 1 262 ? -13.905 -26.569 -0.061 1.00 68.12 262 LYS A O 1
ATOM 2069 N N . ALA A 1 263 ? -12.652 -25.203 1.204 1.00 61.12 263 ALA A N 1
ATOM 2070 C CA . ALA A 1 263 ? -11.880 -24.611 0.101 1.00 61.12 263 ALA A CA 1
ATOM 2071 C C . ALA A 1 263 ? -12.736 -23.983 -1.028 1.00 61.12 263 ALA A C 1
ATOM 2073 O O . ALA A 1 263 ? -12.323 -23.911 -2.186 1.00 61.12 263 ALA A O 1
ATOM 2074 N N . ARG A 1 264 ? -13.946 -23.505 -0.718 1.00 62.25 264 ARG A N 1
ATOM 2075 C CA . ARG A 1 264 ? -14.800 -22.804 -1.676 1.00 62.25 264 ARG A CA 1
ATOM 2076 C C . ARG A 1 264 ? -14.325 -21.352 -1.797 1.00 62.25 264 ARG A C 1
ATOM 2078 O O . ARG A 1 264 ? -14.763 -20.473 -1.062 1.00 62.25 264 ARG A O 1
ATOM 2085 N N . PHE A 1 265 ? -13.408 -21.109 -2.732 1.00 59.31 265 PHE A N 1
ATOM 2086 C CA . PHE A 1 265 ? -12.793 -19.793 -2.971 1.00 59.31 265 PHE A CA 1
ATOM 2087 C C . PHE A 1 265 ? -13.725 -18.768 -3.657 1.00 59.31 265 PHE A C 1
ATOM 2089 O O . PHE A 1 265 ? -13.414 -17.586 -3.703 1.00 59.31 265 PHE A O 1
ATOM 2096 N N . TRP A 1 266 ? -14.891 -19.200 -4.152 1.00 54.25 266 TRP A N 1
ATOM 2097 C CA . TRP A 1 266 ? -15.814 -18.408 -4.984 1.00 54.25 266 TRP A CA 1
ATOM 2098 C C . TRP A 1 266 ? -16.963 -17.761 -4.173 1.00 54.25 266 TRP A C 1
ATOM 2100 O O . TRP A 1 266 ? -18.142 -17.987 -4.459 1.00 54.25 266 TRP A O 1
ATOM 2110 N N . GLY A 1 267 ? -16.626 -17.034 -3.101 1.00 55.56 267 GLY A N 1
ATOM 2111 C CA . GLY A 1 267 ? -17.570 -16.303 -2.232 1.00 55.56 267 GLY A CA 1
ATOM 2112 C C . GLY A 1 267 ? -17.754 -14.823 -2.617 1.00 55.56 267 GLY A C 1
ATOM 2113 O O . GLY A 1 267 ? -17.086 -14.335 -3.516 1.00 55.56 267 GLY A O 1
ATOM 2114 N N . ALA A 1 268 ? -18.641 -14.099 -1.919 1.00 47.97 268 ALA A N 1
ATOM 2115 C CA . ALA A 1 268 ? -19.147 -12.747 -2.241 1.00 47.97 268 ALA A CA 1
ATOM 2116 C C . ALA A 1 268 ? -18.139 -11.562 -2.181 1.00 47.97 268 ALA A C 1
ATOM 2118 O O . ALA A 1 268 ? -18.540 -10.421 -1.975 1.00 47.97 268 ALA A O 1
ATOM 2119 N N . GLY A 1 269 ? -16.838 -11.790 -2.363 1.00 53.53 269 GLY A N 1
ATOM 2120 C CA . GLY A 1 269 ? -15.801 -10.750 -2.337 1.00 53.53 269 GLY A CA 1
ATOM 2121 C C . GLY A 1 269 ? -15.030 -10.686 -3.652 1.00 53.53 269 GLY A C 1
ATOM 2122 O O . GLY A 1 269 ? -13.893 -11.136 -3.707 1.00 53.53 269 GLY A O 1
ATOM 2123 N N . PHE A 1 270 ? -15.647 -10.158 -4.712 1.00 50.66 270 PHE A N 1
ATOM 2124 C CA . PHE A 1 270 ? -15.081 -10.177 -6.073 1.00 50.66 270 PHE A CA 1
ATOM 2125 C C . PHE A 1 270 ? -14.258 -8.937 -6.459 1.00 50.66 270 PHE A C 1
ATOM 2127 O O . PHE A 1 270 ? -13.742 -8.871 -7.571 1.00 50.66 270 PHE A O 1
ATOM 2134 N N . CYS A 1 271 ? -14.090 -7.967 -5.559 1.00 58.19 271 CYS A N 1
ATOM 2135 C CA . CYS A 1 271 ? -13.313 -6.757 -5.820 1.00 58.19 271 CYS A CA 1
ATOM 2136 C C . CYS A 1 271 ? -12.278 -6.534 -4.715 1.00 58.19 271 CYS A C 1
ATOM 2138 O O . CYS A 1 271 ? -12.610 -6.624 -3.535 1.00 58.19 271 CYS A O 1
ATOM 2140 N N . TYR A 1 272 ? -11.036 -6.217 -5.102 1.00 62.53 272 TYR A N 1
ATOM 2141 C CA . TYR A 1 272 ? -9.918 -5.972 -4.182 1.00 62.53 272 TYR A CA 1
ATOM 2142 C C . TYR A 1 272 ? -10.271 -4.931 -3.113 1.00 62.53 272 TYR A C 1
ATOM 2144 O O . TYR A 1 272 ? -10.013 -5.154 -1.935 1.00 62.53 272 TYR A O 1
ATOM 2152 N N . VAL A 1 273 ? -10.932 -3.839 -3.511 1.00 61.03 273 VAL A N 1
ATOM 2153 C CA . VAL A 1 273 ? -11.337 -2.749 -2.609 1.00 61.03 273 VAL A CA 1
ATOM 2154 C C . VAL A 1 273 ? -12.384 -3.230 -1.602 1.00 61.03 273 VAL A C 1
ATOM 2156 O O . VAL A 1 273 ? -12.213 -3.053 -0.400 1.00 61.03 273 VAL A O 1
ATOM 2159 N N . THR A 1 274 ? -13.414 -3.936 -2.072 1.00 66.62 274 THR A N 1
ATOM 2160 C CA . THR A 1 274 ? -14.469 -4.492 -1.212 1.00 66.62 274 THR A CA 1
ATOM 2161 C C . THR A 1 274 ? -13.927 -5.568 -0.273 1.00 66.62 274 THR A C 1
ATOM 2163 O O . THR A 1 274 ? -14.334 -5.637 0.881 1.00 66.62 274 THR A O 1
ATOM 2166 N N . ALA A 1 275 ? -12.978 -6.389 -0.732 1.00 68.19 275 ALA A N 1
ATOM 2167 C CA . ALA A 1 275 ? -12.301 -7.370 0.110 1.00 68.19 275 ALA A CA 1
ATOM 2168 C C . ALA A 1 275 ? -11.479 -6.689 1.213 1.00 68.19 275 ALA A C 1
ATOM 2170 O O . ALA A 1 275 ? -11.494 -7.149 2.352 1.00 68.19 275 ALA A O 1
ATOM 2171 N N . TYR A 1 276 ? -10.816 -5.575 0.891 1.00 68.12 276 TYR A N 1
ATOM 2172 C CA . TYR A 1 276 ? -10.066 -4.759 1.844 1.00 68.12 276 TYR A CA 1
ATOM 2173 C C . TYR A 1 276 ? -10.994 -4.159 2.915 1.00 68.12 276 TYR A C 1
ATOM 2175 O O . TYR A 1 276 ? -10.765 -4.352 4.107 1.00 68.12 276 TYR A O 1
ATOM 2183 N N . GLU A 1 277 ? -12.093 -3.516 2.510 1.00 69.00 277 GLU A N 1
ATOM 2184 C CA . GLU A 1 277 ? -13.105 -2.947 3.417 1.00 69.00 277 GLU A CA 1
ATOM 2185 C C . GLU A 1 277 ? -13.752 -4.003 4.317 1.00 69.00 277 GLU A C 1
ATOM 2187 O O . GLU A 1 277 ? -13.842 -3.829 5.535 1.00 69.00 277 GLU A O 1
ATOM 2192 N N . LEU A 1 278 ? -14.176 -5.117 3.719 1.00 70.06 278 LEU A N 1
ATOM 2193 C CA . LEU A 1 278 ? -14.845 -6.202 4.425 1.00 70.06 278 LEU A CA 1
ATOM 2194 C C . LEU A 1 278 ? -13.911 -6.871 5.430 1.00 70.06 278 LEU A C 1
ATOM 2196 O O . LEU A 1 278 ? -14.323 -7.179 6.551 1.00 70.06 278 LEU A O 1
ATOM 2200 N N . ALA A 1 279 ? -12.652 -7.083 5.041 1.00 69.44 279 ALA A N 1
ATOM 2201 C CA . ALA A 1 279 ? -11.648 -7.625 5.935 1.00 69.44 279 ALA A CA 1
ATOM 2202 C C . ALA A 1 279 ? -11.466 -6.717 7.150 1.00 69.44 279 ALA A C 1
ATOM 2204 O O . ALA A 1 279 ? -11.427 -7.230 8.262 1.00 69.44 279 ALA A O 1
ATOM 2205 N N . TYR A 1 280 ? -11.442 -5.392 6.992 1.00 69.19 280 TYR A N 1
ATOM 2206 C CA . TYR A 1 280 ? -11.336 -4.478 8.133 1.00 69.19 280 TYR A CA 1
ATOM 2207 C C . TYR A 1 280 ? -12.566 -4.430 9.021 1.00 69.19 280 TYR A C 1
ATOM 2209 O O . TYR A 1 280 ? -12.419 -4.426 10.245 1.00 69.19 280 TYR A O 1
ATOM 2217 N N . ALA A 1 281 ? -13.755 -4.385 8.419 1.00 72.06 281 ALA A N 1
ATOM 2218 C CA . ALA A 1 281 ? -15.009 -4.349 9.161 1.00 72.06 281 ALA A CA 1
ATOM 2219 C C . ALA A 1 281 ? -15.156 -5.593 10.050 1.00 72.06 281 ALA A C 1
ATOM 2221 O O . ALA A 1 281 ? -15.610 -5.492 11.185 1.00 72.06 281 ALA A O 1
ATOM 2222 N N . ARG A 1 282 ? -14.694 -6.749 9.558 1.00 75.88 282 ARG A N 1
ATOM 2223 C CA . ARG A 1 282 ? -14.853 -8.044 10.232 1.00 75.88 282 ARG A CA 1
ATOM 2224 C C . ARG A 1 282 ? -13.621 -8.529 10.997 1.00 75.88 282 ARG A C 1
ATOM 2226 O O . ARG A 1 282 ? -13.710 -9.537 11.694 1.00 75.88 282 ARG A O 1
ATOM 2233 N N . SER A 1 283 ? -12.472 -7.861 10.876 1.00 75.12 283 SER A N 1
ATOM 2234 C CA . SER A 1 283 ? -11.251 -8.277 11.578 1.00 75.12 283 SER A CA 1
ATOM 2235 C C . SER A 1 283 ? -11.310 -7.943 13.067 1.00 75.12 283 SER A C 1
ATOM 2237 O O . SER A 1 283 ? -11.677 -6.815 13.425 1.00 75.12 283 SER A O 1
ATOM 2239 N N . PRO A 1 284 ? -10.863 -8.864 13.942 1.00 73.75 284 PRO A N 1
ATOM 2240 C CA . PRO A 1 284 ? -10.673 -8.553 15.350 1.00 73.75 284 PRO A CA 1
ATOM 2241 C C . PRO A 1 284 ? -9.636 -7.433 15.500 1.00 73.75 284 PRO A C 1
ATOM 2243 O O . PRO A 1 284 ? -8.686 -7.328 14.722 1.00 73.75 284 PRO A O 1
ATOM 2246 N N . LYS A 1 285 ? -9.847 -6.565 16.493 1.00 71.56 285 LYS A N 1
ATOM 2247 C CA . LYS A 1 285 ? -9.108 -5.298 16.673 1.00 71.56 285 LYS A CA 1
ATOM 2248 C C . LYS A 1 285 ? -7.595 -5.491 16.765 1.00 71.56 285 LYS A C 1
ATOM 2250 O O . LYS A 1 285 ? -6.842 -4.712 16.203 1.00 71.56 285 LYS A O 1
ATOM 2255 N N . SER A 1 286 ? -7.197 -6.552 17.448 1.00 75.06 286 SER A N 1
ATOM 2256 C CA . SER A 1 286 ? -5.832 -7.010 17.710 1.00 75.06 286 SER A CA 1
ATOM 2257 C C . SER A 1 286 ? -5.049 -7.447 16.465 1.00 75.06 286 SER A C 1
ATOM 2259 O O . SER A 1 286 ? -3.830 -7.546 16.546 1.00 75.06 286 SER A O 1
ATOM 2261 N N . MET A 1 287 ? -5.718 -7.755 15.344 1.00 78.75 287 MET A N 1
ATOM 2262 C CA . MET A 1 287 ? -5.099 -8.401 14.172 1.00 78.75 287 MET A CA 1
ATOM 2263 C C . MET A 1 287 ? -5.307 -7.645 12.853 1.00 78.75 287 MET A C 1
ATOM 2265 O O . MET A 1 287 ? -5.086 -8.189 11.765 1.00 78.75 287 MET A O 1
ATOM 2269 N N . ARG A 1 288 ? -5.785 -6.399 12.909 1.00 80.75 288 ARG A N 1
ATOM 2270 C CA . ARG A 1 288 ? -6.123 -5.631 11.701 1.00 80.75 288 ARG A CA 1
ATOM 2271 C C . ARG A 1 288 ? -4.906 -5.405 10.806 1.00 80.75 288 ARG A C 1
ATOM 2273 O O . ARG A 1 288 ? -5.043 -5.457 9.581 1.00 80.75 288 ARG A O 1
ATOM 2280 N N . GLY A 1 289 ? -3.721 -5.200 11.383 1.00 81.94 289 GLY A N 1
ATOM 2281 C CA . GLY A 1 289 ? -2.484 -4.997 10.625 1.00 81.94 289 GLY A CA 1
ATOM 2282 C C . GLY A 1 289 ? -2.062 -6.255 9.874 1.00 81.94 289 GLY A C 1
ATOM 2283 O O . GLY A 1 289 ? -1.742 -6.199 8.685 1.00 81.94 289 GLY A O 1
ATOM 2284 N N . LEU A 1 290 ? -2.119 -7.410 10.531 1.00 83.81 290 LEU A N 1
ATOM 2285 C CA . LEU A 1 290 ? -1.749 -8.691 9.942 1.00 83.81 290 LEU A CA 1
ATOM 2286 C C . LEU A 1 290 ? -2.741 -9.140 8.865 1.00 83.81 290 LEU A C 1
ATOM 2288 O O . LEU A 1 290 ? -2.310 -9.602 7.809 1.00 83.81 290 LEU A O 1
ATOM 2292 N N . VAL A 1 291 ? -4.051 -8.966 9.073 1.00 81.56 291 VAL A N 1
ATOM 2293 C CA . VAL A 1 291 ? -5.052 -9.289 8.038 1.00 81.56 291 VAL A CA 1
ATOM 2294 C C . VAL A 1 291 ? -4.831 -8.431 6.790 1.00 81.56 291 VAL A C 1
ATOM 2296 O O . VAL A 1 291 ? -4.822 -8.949 5.673 1.00 81.56 291 VAL A O 1
ATOM 2299 N N . THR A 1 292 ? -4.546 -7.142 6.974 1.00 81.88 292 THR A N 1
ATOM 2300 C CA . THR A 1 292 ? -4.167 -6.243 5.874 1.00 81.88 292 THR A CA 1
ATOM 2301 C C . THR A 1 292 ? -2.929 -6.722 5.135 1.00 81.88 292 THR A C 1
ATOM 2303 O O . THR A 1 292 ? -2.869 -6.725 3.906 1.00 81.88 292 THR A O 1
ATOM 2306 N N . ALA A 1 293 ? -1.911 -7.111 5.892 1.00 84.38 293 ALA A N 1
ATOM 2307 C CA . ALA A 1 293 ? -0.659 -7.557 5.331 1.00 84.38 293 ALA A CA 1
ATOM 2308 C C . ALA A 1 293 ? -0.815 -8.839 4.503 1.00 84.38 293 ALA A C 1
ATOM 2310 O O . ALA A 1 293 ? -0.205 -8.957 3.442 1.00 84.38 293 ALA A O 1
ATOM 2311 N N . LEU A 1 294 ? -1.674 -9.763 4.942 1.00 82.31 294 LEU A N 1
ATOM 2312 C CA . LEU A 1 294 ? -2.022 -10.960 4.176 1.00 82.31 294 LEU A CA 1
ATOM 2313 C C . LEU A 1 294 ? -2.762 -10.618 2.873 1.00 82.31 294 LEU A C 1
ATOM 2315 O O . LEU A 1 294 ? -2.520 -11.262 1.853 1.00 82.31 294 LEU A O 1
ATOM 2319 N N . LEU A 1 295 ? -3.605 -9.580 2.866 1.00 79.62 295 LEU A N 1
ATOM 2320 C CA . LEU A 1 295 ? -4.218 -9.083 1.628 1.00 79.62 295 LEU A CA 1
ATOM 2321 C C . LEU A 1 295 ? -3.179 -8.483 0.673 1.00 79.62 295 LEU A C 1
ATOM 2323 O O . LEU A 1 295 ? -3.226 -8.736 -0.531 1.00 79.62 295 LEU A O 1
ATOM 2327 N N . LEU A 1 296 ? -2.212 -7.724 1.195 1.00 81.50 296 LEU A N 1
ATOM 2328 C CA . LEU A 1 296 ? -1.113 -7.174 0.394 1.00 81.50 296 LEU A CA 1
ATOM 2329 C C . LEU A 1 296 ? -0.198 -8.274 -0.160 1.00 81.50 296 LEU A C 1
ATOM 2331 O O . LEU A 1 296 ? 0.265 -8.161 -1.294 1.00 81.50 296 LEU A O 1
ATOM 2335 N N . PHE A 1 297 ? -0.002 -9.368 0.577 1.00 84.69 297 PHE A N 1
ATOM 2336 C CA . PHE A 1 297 ? 0.773 -10.519 0.115 1.00 84.69 297 PHE A CA 1
ATOM 2337 C C . PHE A 1 297 ? 0.188 -11.168 -1.149 1.00 84.69 297 PHE A C 1
ATOM 2339 O O . PHE A 1 297 ? 0.943 -11.632 -2.004 1.00 84.69 297 PHE A O 1
ATOM 2346 N N . SER A 1 298 ? -1.133 -11.128 -1.348 1.00 81.50 298 SER A N 1
ATOM 2347 C CA . SER A 1 298 ? -1.742 -11.586 -2.606 1.00 81.50 298 SER A CA 1
ATOM 2348 C C . SER A 1 298 ? -1.192 -10.837 -3.832 1.00 81.50 298 SER A C 1
ATOM 2350 O O . SER A 1 298 ? -1.040 -11.431 -4.899 1.00 81.50 298 SER A O 1
ATOM 2352 N N . ASN A 1 299 ? -0.827 -9.558 -3.688 1.00 81.50 299 ASN A N 1
ATOM 2353 C CA . ASN A 1 299 ? -0.194 -8.786 -4.763 1.00 81.50 299 ASN A CA 1
ATOM 2354 C C . ASN A 1 299 ? 1.271 -9.184 -4.995 1.00 81.50 299 ASN A C 1
ATOM 2356 O O . ASN A 1 299 ? 1.782 -9.000 -6.102 1.00 81.50 299 ASN A O 1
ATOM 2360 N N . ALA A 1 300 ? 1.944 -9.760 -3.992 1.00 85.94 300 ALA A N 1
ATOM 2361 C CA . ALA A 1 300 ? 3.270 -10.344 -4.179 1.00 85.94 300 ALA A CA 1
ATOM 2362 C C . ALA A 1 300 ? 3.185 -11.534 -5.143 1.00 85.94 300 ALA A C 1
ATOM 2364 O O . ALA A 1 300 ? 3.933 -11.587 -6.114 1.00 85.94 300 ALA A O 1
ATOM 2365 N N . LEU A 1 301 ? 2.219 -12.437 -4.938 1.00 87.38 301 LEU A N 1
ATOM 2366 C CA . LEU A 1 301 ? 2.010 -13.591 -5.822 1.00 87.38 301 LEU A CA 1
ATOM 2367 C C . LEU A 1 301 ? 1.738 -13.161 -7.270 1.00 87.38 301 LEU A C 1
ATOM 2369 O O . LEU A 1 301 ? 2.328 -13.717 -8.195 1.00 87.38 301 LEU A O 1
ATOM 2373 N N . LEU A 1 302 ? 0.911 -12.128 -7.464 1.00 86.56 302 LEU A N 1
ATOM 2374 C CA . LEU A 1 302 ? 0.662 -11.553 -8.789 1.00 86.56 302 LEU A CA 1
ATOM 2375 C C . LEU A 1 302 ? 1.932 -10.959 -9.410 1.00 86.56 302 LEU A C 1
ATOM 2377 O O . LEU A 1 302 ? 2.215 -11.206 -10.576 1.00 86.56 302 LEU A O 1
ATOM 2381 N N . SER A 1 303 ? 2.727 -10.220 -8.635 1.00 86.50 303 SER A N 1
ATOM 2382 C CA . SER A 1 303 ? 3.973 -9.614 -9.130 1.00 86.50 303 SER A CA 1
ATOM 2383 C C . SER A 1 303 ? 5.017 -10.670 -9.505 1.00 86.50 303 SER A C 1
ATOM 2385 O O . SER A 1 303 ? 5.714 -10.512 -10.504 1.00 86.50 303 SER A O 1
ATOM 2387 N N . ALA A 1 304 ? 5.086 -11.775 -8.754 1.00 88.88 304 ALA A N 1
ATOM 2388 C CA . ALA A 1 304 ? 5.944 -12.916 -9.067 1.00 88.88 304 ALA A CA 1
ATOM 2389 C C . ALA A 1 304 ? 5.513 -13.621 -10.362 1.00 88.88 304 ALA A C 1
ATOM 2391 O O . ALA A 1 304 ? 6.359 -13.942 -11.198 1.00 88.88 304 ALA A O 1
ATOM 2392 N N . LEU A 1 305 ? 4.204 -13.811 -10.563 1.00 88.06 305 LEU A N 1
ATOM 2393 C CA . LEU A 1 305 ? 3.666 -14.353 -11.811 1.00 88.06 305 LEU A CA 1
ATOM 2394 C C . LEU A 1 305 ? 3.983 -13.433 -13.001 1.00 88.06 305 LEU A C 1
ATOM 2396 O O . LEU A 1 305 ? 4.473 -13.901 -14.025 1.00 88.06 305 LEU A O 1
ATOM 2400 N N . SER A 1 306 ? 3.778 -12.121 -12.853 1.00 85.62 306 SER A N 1
ATOM 2401 C CA . SER A 1 306 ? 4.116 -11.130 -13.885 1.00 85.62 306 SER A CA 1
ATOM 2402 C C . SER A 1 306 ? 5.611 -11.111 -14.212 1.00 85.62 306 SER A C 1
ATOM 2404 O O . SER A 1 306 ? 5.996 -10.985 -15.377 1.00 85.62 306 SER A O 1
ATOM 2406 N N . LEU A 1 307 ? 6.473 -11.286 -13.205 1.00 87.94 307 LEU A N 1
ATOM 2407 C CA . LEU A 1 307 ? 7.916 -11.386 -13.413 1.00 87.94 307 LEU A CA 1
ATOM 2408 C C . LEU A 1 307 ? 8.273 -12.641 -14.226 1.00 87.94 307 LEU A C 1
ATOM 2410 O O . LEU A 1 307 ? 9.087 -12.558 -15.142 1.00 87.94 307 LEU A O 1
ATOM 2414 N N . ALA A 1 308 ? 7.612 -13.773 -13.967 1.00 87.69 308 ALA A N 1
ATOM 2415 C CA . ALA A 1 308 ? 7.806 -15.006 -14.733 1.00 87.69 308 ALA A CA 1
ATOM 2416 C C . ALA A 1 308 ? 7.375 -14.878 -16.208 1.00 87.69 308 ALA A C 1
ATOM 2418 O O . ALA A 1 308 ? 7.954 -15.529 -17.073 1.00 87.69 308 ALA A O 1
ATOM 2419 N N . ILE A 1 309 ? 6.398 -14.014 -16.505 1.00 84.62 309 ILE A N 1
ATOM 2420 C CA . ILE A 1 309 ? 5.911 -13.741 -17.871 1.00 84.62 309 ILE A CA 1
ATOM 2421 C C . ILE A 1 309 ? 6.806 -12.722 -18.609 1.00 84.62 309 ILE A C 1
ATOM 2423 O O . ILE A 1 309 ? 6.790 -12.654 -19.837 1.00 84.62 309 ILE A O 1
ATOM 2427 N N . THR A 1 310 ? 7.644 -11.960 -17.896 1.00 83.75 310 THR A N 1
ATOM 2428 C CA . THR A 1 310 ? 8.454 -10.861 -18.463 1.00 83.75 310 THR A CA 1
ATOM 2429 C C . THR A 1 310 ? 9.378 -11.252 -19.638 1.00 83.75 310 THR A C 1
ATOM 2431 O O . THR A 1 310 ? 9.543 -10.430 -20.545 1.00 83.75 310 THR A O 1
ATOM 2434 N N . PRO A 1 311 ? 9.955 -12.469 -19.722 1.00 81.88 311 PRO A N 1
ATOM 2435 C CA . PRO A 1 311 ? 10.704 -12.903 -20.908 1.00 81.88 311 PRO A CA 1
ATOM 2436 C C . PRO A 1 311 ? 9.874 -12.929 -22.204 1.00 81.88 311 PRO A C 1
ATOM 2438 O O . PRO A 1 311 ? 10.430 -12.760 -23.287 1.00 81.88 311 PRO A O 1
ATOM 2441 N N . GLY A 1 312 ? 8.549 -13.092 -22.104 1.00 77.94 312 GLY A N 1
ATOM 2442 C CA . GLY A 1 312 ? 7.626 -13.080 -23.245 1.00 77.94 312 GLY A CA 1
ATOM 2443 C C . GLY A 1 312 ? 7.291 -11.683 -23.780 1.00 77.94 312 GLY A C 1
ATOM 2444 O O . GLY A 1 312 ? 6.612 -11.572 -24.796 1.00 77.94 312 GLY A O 1
ATOM 2445 N N . ILE A 1 313 ? 7.776 -10.615 -23.133 1.00 79.81 313 ILE A N 1
ATOM 2446 C CA . ILE A 1 313 ? 7.637 -9.221 -23.590 1.00 79.81 313 ILE A CA 1
ATOM 2447 C C . ILE A 1 313 ? 8.735 -8.924 -24.625 1.00 79.81 313 ILE A C 1
ATOM 2449 O O . ILE A 1 313 ? 9.601 -8.075 -24.423 1.00 79.81 313 ILE A O 1
ATOM 2453 N N . THR A 1 314 ? 8.737 -9.688 -25.712 1.00 78.25 314 THR A N 1
ATOM 2454 C CA . THR A 1 314 ? 9.656 -9.546 -26.847 1.00 78.25 314 THR A CA 1
ATOM 2455 C C . THR A 1 314 ? 8.860 -9.603 -28.148 1.00 78.25 314 THR A C 1
ATOM 2457 O O . THR A 1 314 ? 7.838 -10.289 -28.226 1.00 78.25 314 THR A O 1
ATOM 2460 N N . ASP A 1 315 ? 9.285 -8.866 -29.173 1.00 78.56 315 ASP A N 1
ATOM 2461 C CA . ASP A 1 315 ? 8.683 -8.983 -30.505 1.00 78.56 315 ASP A CA 1
ATOM 2462 C C . ASP A 1 315 ? 8.974 -10.382 -31.078 1.00 78.56 315 ASP A C 1
ATOM 2464 O O . ASP A 1 315 ? 10.110 -10.851 -30.957 1.00 78.56 315 ASP A O 1
ATOM 2468 N N . PRO A 1 316 ? 7.999 -11.091 -31.689 1.00 83.00 316 PRO A N 1
ATOM 2469 C CA . PRO A 1 316 ? 6.623 -10.691 -32.036 1.00 83.00 316 PRO A CA 1
ATOM 2470 C C . PRO A 1 316 ? 5.544 -11.048 -30.984 1.00 83.00 316 PRO A C 1
ATOM 2472 O O . PRO A 1 316 ? 4.352 -10.828 -31.211 1.00 83.00 316 PRO A O 1
ATOM 2475 N N . TYR A 1 317 ? 5.918 -11.627 -29.841 1.00 80.81 317 TYR A N 1
ATOM 2476 C CA . TYR A 1 317 ? 4.990 -12.123 -28.812 1.00 80.81 317 TYR A CA 1
ATOM 2477 C C . TYR A 1 317 ? 4.335 -11.022 -27.968 1.00 80.81 317 TYR A C 1
ATOM 2479 O O . TYR A 1 317 ? 3.382 -11.295 -27.235 1.00 80.81 317 TYR A O 1
ATOM 2487 N N . LEU A 1 318 ? 4.787 -9.774 -28.109 1.00 80.12 318 LEU A N 1
ATOM 2488 C CA . LEU A 1 318 ? 4.293 -8.614 -27.369 1.00 80.12 318 LEU A CA 1
ATOM 2489 C C . LEU A 1 318 ? 2.762 -8.466 -27.415 1.00 80.12 318 LEU A C 1
ATOM 2491 O O . LEU A 1 318 ? 2.145 -8.156 -26.397 1.00 80.12 318 LEU A O 1
ATOM 2495 N N . VAL A 1 319 ? 2.129 -8.740 -28.562 1.00 84.19 319 VAL A N 1
ATOM 2496 C CA . VAL A 1 319 ? 0.661 -8.677 -28.708 1.00 84.19 319 VAL A CA 1
ATOM 2497 C C . VAL A 1 319 ? -0.039 -9.715 -27.825 1.00 84.19 319 VAL A C 1
ATOM 2499 O O . VAL A 1 319 ? -1.061 -9.419 -27.205 1.00 84.19 319 VAL A O 1
ATOM 2502 N N . TRP A 1 320 ? 0.523 -10.920 -27.714 1.00 84.00 320 TRP A N 1
ATOM 2503 C CA . TRP A 1 320 ? -0.070 -12.018 -26.950 1.00 84.00 320 TRP A CA 1
ATOM 2504 C C . TRP A 1 320 ? -0.041 -11.778 -25.441 1.00 84.00 320 TRP A C 1
ATOM 2506 O O . TRP A 1 320 ? -0.969 -12.197 -24.749 1.00 84.00 320 TRP A O 1
ATOM 2516 N N . VAL A 1 321 ? 0.956 -11.039 -24.941 1.00 83.38 321 VAL A N 1
ATOM 2517 C CA . VAL A 1 321 ? 1.041 -10.641 -23.524 1.00 83.38 321 VAL A CA 1
ATOM 2518 C C . VAL A 1 321 ? -0.178 -9.820 -23.092 1.00 83.38 321 VAL A C 1
ATOM 2520 O O . VAL A 1 321 ? -0.613 -9.937 -21.951 1.00 83.38 321 VAL A O 1
ATOM 2523 N N . TRP A 1 322 ? -0.771 -9.039 -23.998 1.00 83.62 322 TRP A N 1
ATOM 2524 C CA . TRP A 1 322 ? -1.967 -8.236 -23.721 1.00 83.62 322 TRP A CA 1
ATOM 2525 C C . TRP A 1 322 ? -3.262 -8.925 -24.160 1.00 83.62 322 TRP A C 1
ATOM 2527 O O . TRP A 1 322 ? -4.280 -8.830 -23.471 1.00 83.62 322 TRP A O 1
ATOM 2537 N N . ALA A 1 323 ? -3.228 -9.658 -25.275 1.00 87.38 323 ALA A N 1
ATOM 2538 C CA . ALA A 1 323 ? -4.399 -10.344 -25.813 1.00 87.38 323 ALA A CA 1
ATOM 2539 C C . ALA A 1 323 ? -4.875 -11.495 -24.911 1.00 87.38 323 ALA A C 1
ATOM 2541 O O . ALA A 1 323 ? -6.077 -11.631 -24.682 1.00 87.38 323 ALA A O 1
ATOM 2542 N N . VAL A 1 324 ? -3.959 -12.303 -24.359 1.00 87.94 324 VAL A N 1
ATOM 2543 C CA . VAL A 1 324 ? -4.324 -13.455 -23.515 1.00 87.94 324 VAL A CA 1
ATOM 2544 C C . VAL A 1 324 ? -5.051 -13.019 -22.233 1.00 87.94 324 VAL A C 1
ATOM 2546 O O . VAL A 1 324 ? -6.145 -13.534 -21.990 1.00 87.94 324 VAL A O 1
ATOM 2549 N N . PRO A 1 325 ? -4.546 -12.052 -21.437 1.00 87.00 325 PRO A N 1
ATOM 2550 C CA . PRO A 1 325 ? -5.287 -11.533 -20.290 1.00 87.00 325 PRO A CA 1
ATOM 2551 C C . PRO A 1 325 ? -6.631 -10.913 -20.674 1.00 87.00 325 PRO A C 1
ATOM 2553 O O . PRO A 1 325 ? -7.609 -11.127 -19.965 1.00 87.00 325 PRO A O 1
ATOM 2556 N N . ALA A 1 326 ? -6.714 -10.190 -21.797 1.00 88.00 326 ALA A N 1
ATOM 2557 C CA . ALA A 1 326 ? -7.969 -9.590 -22.249 1.00 88.00 326 ALA A CA 1
ATOM 2558 C C . ALA A 1 326 ? -9.045 -10.651 -22.542 1.00 88.00 326 ALA A C 1
ATOM 2560 O O . ALA A 1 326 ? -10.178 -10.532 -22.073 1.00 88.00 326 ALA A O 1
ATOM 2561 N N . VAL A 1 327 ? -8.683 -11.725 -23.253 1.00 92.81 327 VAL A N 1
ATOM 2562 C CA . VAL A 1 327 ? -9.593 -12.850 -23.527 1.00 92.81 327 VAL A CA 1
ATOM 2563 C C . VAL A 1 327 ? -9.958 -13.585 -22.238 1.00 92.81 327 VAL A C 1
ATOM 2565 O O . VAL A 1 327 ? -11.129 -13.890 -22.018 1.00 9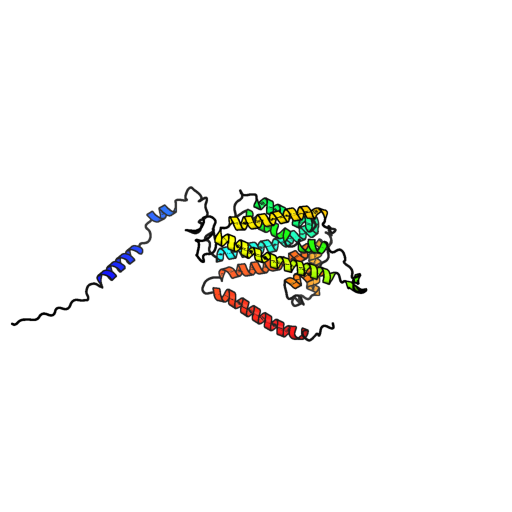2.81 327 VAL A O 1
ATOM 2568 N N . ALA A 1 328 ? -8.988 -13.832 -21.354 1.00 89.50 328 ALA A N 1
ATOM 2569 C CA . ALA A 1 328 ? -9.238 -14.483 -20.071 1.00 89.50 328 ALA A CA 1
ATOM 2570 C C . ALA A 1 328 ? -10.213 -13.677 -19.197 1.00 89.50 328 ALA A C 1
ATOM 2572 O O . ALA A 1 328 ? -11.144 -14.253 -18.632 1.00 89.50 328 ALA A O 1
ATOM 2573 N N . LEU A 1 329 ? -10.050 -12.351 -19.135 1.00 88.88 329 LEU A N 1
ATOM 2574 C CA . LEU A 1 329 ? -10.957 -11.452 -18.418 1.00 88.88 329 LEU A CA 1
ATOM 2575 C C . LEU A 1 329 ? -12.354 -11.449 -19.039 1.00 88.88 329 LEU A C 1
ATOM 2577 O O . LEU A 1 329 ? -13.334 -11.524 -18.306 1.00 88.88 329 LEU A O 1
ATOM 2581 N N . PHE A 1 330 ? -12.460 -11.440 -20.370 1.00 92.44 330 PHE A N 1
ATOM 2582 C CA . PHE A 1 330 ? -13.751 -11.535 -21.052 1.00 92.44 330 PHE A CA 1
ATOM 2583 C C . PHE A 1 330 ? -14.482 -12.841 -20.704 1.00 92.44 330 PHE A C 1
ATOM 2585 O O . PHE A 1 330 ? -15.643 -12.818 -20.292 1.00 92.44 330 PHE A O 1
ATOM 2592 N N . VAL A 1 331 ? -13.782 -13.979 -20.774 1.00 93.50 331 VAL A N 1
ATOM 2593 C CA . VAL A 1 331 ? -14.328 -15.288 -20.383 1.00 93.50 331 VAL A CA 1
ATOM 2594 C C . VAL A 1 331 ? -14.718 -15.299 -18.903 1.00 93.50 331 VAL A C 1
ATOM 2596 O O . VAL A 1 331 ? -15.799 -15.783 -18.562 1.00 93.50 331 VAL A O 1
ATOM 2599 N N . GLN A 1 332 ? -13.889 -14.729 -18.024 1.00 86.75 332 GLN A N 1
ATOM 2600 C CA . GLN A 1 332 ? -14.190 -14.598 -16.598 1.00 86.75 332 GLN A CA 1
ATOM 2601 C C . GLN A 1 332 ? -15.452 -13.757 -16.361 1.00 86.75 332 GLN A C 1
ATOM 2603 O O . GLN A 1 332 ? -16.282 -14.144 -15.538 1.00 86.75 332 GLN A O 1
ATOM 2608 N N . THR A 1 333 ? -15.639 -12.649 -17.082 1.00 87.12 333 THR A N 1
ATOM 2609 C CA . THR A 1 333 ? -16.847 -11.815 -16.998 1.00 87.12 333 THR A CA 1
ATOM 2610 C C . THR A 1 333 ? -18.085 -12.575 -17.473 1.00 87.12 333 THR A C 1
ATOM 2612 O O . THR A 1 333 ? -19.105 -12.557 -16.781 1.00 87.12 333 THR A O 1
ATOM 2615 N N . CYS A 1 334 ? -18.005 -13.298 -18.594 1.00 90.38 334 CYS A N 1
ATOM 2616 C CA . CYS A 1 334 ? -19.105 -14.138 -19.076 1.00 90.38 334 CYS A CA 1
ATOM 2617 C C . CYS A 1 334 ? -19.459 -15.246 -18.074 1.00 90.38 334 CYS A C 1
ATOM 2619 O O . CYS A 1 334 ? -20.635 -15.454 -17.768 1.00 90.38 334 CYS A O 1
ATOM 2621 N N . PHE A 1 335 ? -18.451 -15.928 -17.524 1.00 88.69 335 PHE A N 1
ATOM 2622 C CA . PHE A 1 335 ? -18.633 -16.964 -16.509 1.00 88.69 335 PHE A CA 1
ATOM 2623 C C . PHE A 1 335 ? -19.257 -16.402 -15.228 1.00 88.69 335 PHE A C 1
ATOM 2625 O O . PHE A 1 335 ? -20.189 -16.994 -14.681 1.00 88.69 335 PHE A O 1
ATOM 2632 N N . PHE A 1 336 ? -18.784 -15.241 -14.770 1.00 83.88 336 PHE A N 1
ATOM 2633 C CA . PHE A 1 336 ? -19.333 -14.546 -13.610 1.00 83.88 336 PHE A CA 1
ATOM 2634 C C . PHE A 1 336 ? -20.801 -14.179 -13.836 1.00 83.88 336 PHE A C 1
ATOM 2636 O O . PHE A 1 336 ? -21.649 -14.538 -13.022 1.00 83.88 336 PHE A O 1
ATOM 2643 N N . HIS A 1 337 ? -21.121 -13.545 -14.966 1.00 83.06 337 HIS A N 1
ATOM 2644 C CA . HIS A 1 337 ? -22.495 -13.195 -15.313 1.00 83.06 337 HIS A CA 1
ATOM 2645 C C . HIS A 1 337 ? -23.396 -14.437 -15.350 1.00 83.06 337 HIS A C 1
ATOM 2647 O O . HIS A 1 337 ? -24.436 -14.465 -14.697 1.00 83.06 337 HIS A O 1
ATOM 2653 N N . TRP A 1 338 ? -22.967 -15.510 -16.022 1.00 86.50 338 TRP A N 1
ATOM 2654 C CA . TRP A 1 338 ? -23.726 -16.761 -16.081 1.00 86.50 338 TRP A CA 1
ATOM 2655 C C . TRP A 1 338 ? -23.960 -17.376 -14.696 1.00 86.50 338 TRP A C 1
ATOM 2657 O O . TRP A 1 338 ? -25.072 -17.815 -14.384 1.00 86.50 338 TRP A O 1
ATOM 2667 N N . ARG A 1 339 ? -22.930 -17.385 -13.843 1.00 83.38 339 ARG A N 1
ATOM 2668 C CA . ARG A 1 339 ? -22.992 -17.994 -12.513 1.00 83.38 339 ARG A CA 1
ATOM 2669 C C . ARG A 1 339 ? -23.804 -17.173 -11.515 1.00 83.38 339 ARG A C 1
ATOM 2671 O O . ARG A 1 339 ? -24.423 -17.771 -10.631 1.00 83.38 339 ARG A O 1
ATOM 2678 N N . TYR A 1 340 ? -23.785 -15.847 -11.626 1.00 79.00 340 TYR A N 1
ATOM 2679 C CA . TYR A 1 340 ? -24.361 -14.916 -10.651 1.00 79.00 340 TYR A CA 1
ATOM 2680 C C . TYR A 1 340 ? -25.614 -14.184 -11.130 1.00 79.00 340 TYR A C 1
ATOM 2682 O O . TYR A 1 340 ? -26.207 -13.467 -10.334 1.00 79.00 340 TYR A O 1
ATOM 2690 N N . ARG A 1 341 ? -26.098 -14.444 -12.353 1.00 78.50 341 ARG A N 1
ATOM 2691 C CA . ARG A 1 341 ? -27.382 -13.910 -12.848 1.00 78.50 341 ARG A CA 1
ATOM 2692 C C . ARG A 1 341 ? -28.552 -14.118 -11.879 1.00 78.50 341 ARG A C 1
ATOM 2694 O O . ARG A 1 341 ? -29.413 -13.265 -11.801 1.00 78.50 341 ARG A O 1
ATOM 2701 N N . HIS A 1 342 ? -28.531 -15.210 -11.111 1.00 77.75 342 HIS A N 1
ATOM 2702 C CA . HIS A 1 342 ? -29.554 -15.541 -10.115 1.00 77.75 342 HIS A CA 1
ATOM 2703 C C . HIS A 1 342 ? -29.593 -14.606 -8.893 1.00 77.75 342 HIS A C 1
ATOM 2705 O O . HIS A 1 342 ? -30.563 -14.664 -8.157 1.00 77.75 342 HIS A O 1
ATOM 2711 N N . MET A 1 343 ? -28.556 -13.794 -8.645 1.00 71.00 343 MET A N 1
ATOM 2712 C CA . MET A 1 343 ? -28.540 -12.827 -7.532 1.00 71.00 343 MET A CA 1
ATOM 2713 C C . MET A 1 343 ? -29.053 -11.440 -7.946 1.00 71.00 343 MET A C 1
ATOM 2715 O O . MET A 1 343 ? -29.185 -10.566 -7.101 1.00 71.00 343 MET A O 1
ATOM 2719 N N . ASN A 1 344 ? -29.304 -11.208 -9.240 1.00 69.75 344 ASN A N 1
ATOM 2720 C CA . ASN A 1 344 ? -29.841 -9.931 -9.721 1.00 69.75 344 ASN A CA 1
ATOM 2721 C C . ASN A 1 344 ? -31.362 -9.819 -9.526 1.00 69.75 344 ASN A C 1
ATOM 2723 O O . ASN A 1 344 ? -31.903 -8.730 -9.686 1.00 69.75 344 ASN A O 1
ATOM 2727 N N . ASP A 1 345 ? -32.022 -10.931 -9.196 1.00 68.94 345 ASP A N 1
ATOM 2728 C CA . ASP A 1 345 ? -33.470 -11.009 -8.996 1.00 68.94 345 ASP A CA 1
ATOM 2729 C C . ASP A 1 345 ? -33.873 -10.760 -7.524 1.00 68.94 345 ASP A C 1
ATOM 2731 O O . ASP A 1 345 ? -35.060 -10.708 -7.209 1.00 68.94 345 ASP A O 1
ATOM 2735 N N . ASP A 1 346 ? -32.900 -10.574 -6.621 1.00 60.44 346 ASP A N 1
ATOM 2736 C CA . ASP A 1 346 ? -33.147 -10.203 -5.226 1.00 60.44 346 ASP A CA 1
ATOM 2737 C C . ASP A 1 346 ? -33.402 -8.684 -5.148 1.00 60.44 346 ASP A C 1
ATOM 2739 O O . ASP A 1 346 ? -32.479 -7.879 -4.993 1.00 60.44 346 ASP A O 1
ATOM 2743 N N . GLU A 1 347 ? -34.666 -8.270 -5.293 1.00 53.66 347 GLU A N 1
ATOM 2744 C CA . GLU A 1 347 ? -35.104 -6.901 -4.996 1.00 53.66 347 GLU A CA 1
ATOM 2745 C C . GLU A 1 347 ? -34.700 -6.534 -3.558 1.00 53.66 347 GLU A C 1
ATOM 2747 O O . GLU A 1 347 ? -35.181 -7.108 -2.578 1.00 53.66 347 GLU A O 1
ATOM 2752 N N . PHE A 1 348 ? -33.799 -5.558 -3.428 1.00 51.44 348 PHE A N 1
ATOM 2753 C CA . PHE A 1 348 ? -33.443 -4.944 -2.155 1.00 51.44 348 PHE A CA 1
ATOM 2754 C C . PHE A 1 348 ? -34.690 -4.275 -1.565 1.00 51.44 348 PHE A C 1
ATOM 2756 O O . PHE A 1 348 ? -35.037 -3.157 -1.940 1.00 51.44 348 PHE A O 1
ATOM 2763 N N . MET A 1 349 ? -35.377 -4.967 -0.654 1.00 44.03 349 MET A N 1
ATOM 2764 C CA . MET A 1 349 ? -36.401 -4.366 0.200 1.00 44.03 349 MET A CA 1
ATOM 2765 C C . MET A 1 349 ? -35.765 -3.178 0.942 1.00 44.03 349 MET A C 1
ATOM 2767 O O . MET A 1 349 ? -34.797 -3.348 1.686 1.00 44.03 349 MET A O 1
ATOM 2771 N N . SER A 1 350 ? -36.301 -1.997 0.627 1.00 39.31 350 SER A N 1
ATOM 2772 C CA . SER A 1 350 ? -35.910 -0.632 1.011 1.00 39.31 350 SER A CA 1
ATOM 2773 C C . SER A 1 350 ? -35.733 -0.385 2.501 1.00 39.31 350 SER A C 1
ATOM 2775 O O . SER A 1 350 ? -36.611 -0.867 3.256 1.00 39.31 350 SER A O 1
#

Organism: NCBI:txid574774

Secondary structure (DSSP, 8-state):
------------SSSSHHHHHHHHHHHHTT-PPPTHHHHHTT---SS--SS--PPTTS-SSSPPPTT--PPP-SS--HHHHHHHHHHHHHHHHHHHHHHHHHHIIIII-HHHHHHHHHHHHHHHHH-TTS-TTHHHHHHHHHHHHHTTTHHHHHHTT----S-EEEE-TTS-EEEEPHHHHHHHHHHHHHHHHHHHTHHHHHHHHHHHHH-HHHHHHHHHHHHHHHHHHHHHHTTTPPPPPP-HHHHHHHHHHHHHHHHHTTT---SS--SHHHHHHHHHHHS-GGGHHHHHHHHHHHHHHHHHHHHHHGGG-STTTHHHHHHHHHHHHHHHHHHHHHHHGGGTT-----

Radius of gyration: 31.95 Å; chains: 1; bounding box: 82×51×124 Å

Foldseek 3Di:
DDDDDDDDDDDDPPPVVVVVVVVVVVVVVPDDDDCVVVVVVPPPPPDPPPAQPAEVCDPSQQAHHPPDPDARDRHPPDDLVVLLVVLVLLLLLLQLLLVLLCCQLAPQNLLRLQLVLLVQLLVLLPPPPDDPVVSSVNVSNSSSNNQLRPLLQQLVQDDDQDFDWDQDPVRDTDTDHSLVVSLVSLVVVVVVVVVVVVVVVVLSVCCNPPHNVVSSVVVSVVSVVVSVVSVVCVVVGDTDDHDNPVVVCVVVVVVVVCVVCVVPPPDDQPDLSSCLSVCQSPPDSSRSSNSSSVSSSVSSVVSVVVSVCSVLCDPPSVVVVPVVVVVVVVVVVVVCCVVCVVVVPPPPPD

InterPro domains:
  IPR000109 Proton-dependent oligopeptide transporter family [PF00854] (144-261)
  IPR036259 MFS transporter superfamily [G3DSA:1.20.1250.20] (71-267)
  IPR036259 MFS transporter superfamily [G3DSA:1.20.1250.20] (268-347)

Sequence (350 aa):
MSGGSSLNPTGEASHGRDAEALTEQLQDERVLPTEEKTSALHKVPDTIPKTFPLLAGGDGAGAPPSGTQETAGALGKGLQFANAFVLLFQFLVCVVPIFGGWLADARLGHYKVVAYGVWFLHVGFWDWQFLFFQQQMQFLTLLGLFKPNIAPAIVDQYRHQQPYTKILKSGEKVVVDPETTIQRIMLVFCGLINVGCFFAITTTYAEKRVGYWLAFLLLGIVYFFVLLLLIFMRNRLITMPLDALELRNVFKIILVAIKQNKARFWGAGFCYVTAYELAYARSPKSMRGLVTALLLFSNALLSALSLAITPGITDPYLVWVWAVPAVALFVQTCFFHWRYRHMNDDEFMS